Protein AF-A0A660QK87-F1 (afdb_monomer_lite)

Radius of gyration: 30.81 Å; chains: 1; bounding box: 56×100×92 Å

Secondary structure (DSSP, 8-state):
------------------HHHHTTS-GGG---TT--S-S-----HHHHHHTTS-PPPP-B-GGGGGT-EEE-S-TTS---EEETTS-EE--TTTT----TTT-SSSGGGS-------S-EEEEEEEE-TT--EEEEESSBTTBSEEEEEEETTEEEEEEE-TTSSEEEEEEEE----TT-HHHHT-S--EEEEEEEE-SSS--EEEEEEEE---TTTTTTTTS-EEEEEEEEEETTEEEEEEEEEE-----SSPPPP------

Foldseek 3Di:
DDDDDDDDDDDDPPPDCPVPPVVCDDPVQDPDPPDPQGPDPVDDPVNVVVVPDDDDFDKDWDPSQLQDWDWAFFDVLFTWIQTLLRDIFQGRNQVNVDGCCPDPPPNVPDSDRTDPLKDWFKWKWKAFPVRDIDIFTSGPPSAPIWMWGDDPQWIWIWGDHPPDQKIKIKIKHQPCDPPCNPSSNDRDIDIDIDIGGNDPGDMDMDMDIDIGQCPPSVCPVPAAKDKDWDWDDDDPDIDIDIDIDHPPPPPPDDDPDDPPDDD

Sequence (263 aa):
MKQITGSIVVFAFCLGSALAAEEIFTEANYPAPHHPVPINKGLSKGWVDSLYEQGEKPTYTGDQLDVVAMPVGGIAAGQIYLMGDGTLSDWQIFDHPLSYMLGQSGSSFNANIFPKPVKQGFAVAIKGSDGKEIVKTLKKGGFEKVVFNGQYPIGVVDYSDSGFPVDVKMEAYSPFIPLEARDSALPATIFEITVSNSSDQEVSANVLSWLGNGVNYTVKNRADFSGKTAFASEGDVAQLVHTDIQKVNVAENPRPEILFADF

Structure (mmCIF, N/CA/C/O backbone):
data_AF-A0A660QK87-F1
#
_entry.id   AF-A0A660QK87-F1
#
loop_
_atom_site.group_PDB
_atom_site.id
_atom_site.type_symbol
_atom_site.label_atom_id
_atom_site.label_alt_id
_atom_site.label_comp_id
_atom_site.label_asym_id
_atom_site.label_entity_id
_atom_site.label_seq_id
_atom_site.pdbx_PDB_ins_code
_atom_site.Cartn_x
_atom_site.Cartn_y
_atom_site.Cartn_z
_atom_site.occupancy
_atom_site.B_iso_or_equiv
_atom_site.auth_seq_id
_atom_site.auth_comp_id
_atom_site.auth_asym_id
_atom_site.auth_atom_id
_atom_site.pdbx_PDB_model_num
ATOM 1 N N . MET A 1 1 ? -8.330 -53.252 54.112 1.00 41.97 1 MET A N 1
ATOM 2 C CA . MET A 1 1 ? -8.115 -54.537 53.415 1.00 41.97 1 MET A CA 1
ATOM 3 C C . MET A 1 1 ? -7.218 -54.271 52.219 1.00 41.97 1 MET A C 1
ATOM 5 O O . MET A 1 1 ? -7.617 -53.531 51.334 1.00 41.97 1 MET A O 1
ATOM 9 N N . LYS A 1 2 ? -5.980 -54.775 52.253 1.00 36.97 2 LYS A N 1
ATOM 10 C CA . LYS A 1 2 ? -5.097 -54.831 51.083 1.00 36.97 2 LYS A CA 1
ATOM 11 C C . LYS A 1 2 ? -5.624 -55.934 50.168 1.00 36.97 2 LYS A C 1
ATOM 13 O O . LYS A 1 2 ? -5.803 -57.049 50.650 1.00 36.97 2 LYS A O 1
ATOM 18 N N . GLN A 1 3 ? -5.810 -55.647 48.885 1.00 34.56 3 GLN A N 1
ATOM 19 C CA . GLN A 1 3 ? -5.853 -56.686 47.866 1.00 34.56 3 GLN A CA 1
ATOM 20 C C . GLN A 1 3 ? -4.911 -56.294 46.729 1.00 34.56 3 GLN A C 1
ATOM 22 O O . GLN A 1 3 ? -4.936 -55.178 46.220 1.00 34.56 3 GLN A O 1
ATOM 27 N N . ILE A 1 4 ? -4.001 -57.222 46.470 1.00 36.34 4 ILE A N 1
ATOM 28 C CA . ILE A 1 4 ? -2.945 -57.220 45.464 1.00 36.34 4 ILE A CA 1
ATOM 29 C C . ILE A 1 4 ? -3.508 -57.925 44.217 1.00 36.34 4 ILE A C 1
ATOM 31 O O . ILE A 1 4 ? -4.433 -58.732 44.345 1.00 36.34 4 ILE A O 1
ATOM 35 N N . THR A 1 5 ? -2.817 -57.745 43.083 1.00 33.72 5 THR A N 1
ATOM 36 C CA . THR A 1 5 ? -2.773 -58.600 41.867 1.00 33.72 5 THR A CA 1
ATOM 37 C C . THR A 1 5 ? -3.777 -58.213 40.773 1.00 33.72 5 THR A C 1
ATOM 39 O O . THR A 1 5 ? -4.959 -58.099 41.047 1.00 33.72 5 THR A O 1
ATOM 42 N N . GLY A 1 6 ? -3.407 -58.011 39.505 1.00 30.69 6 GLY A N 1
ATOM 43 C CA . GLY A 1 6 ? -2.125 -58.156 38.814 1.00 30.69 6 GLY A CA 1
ATOM 44 C C . GLY A 1 6 ? -2.210 -57.584 37.390 1.00 30.69 6 GLY A C 1
ATOM 45 O O . GLY A 1 6 ? -3.297 -57.379 36.854 1.00 30.69 6 GLY A O 1
ATOM 46 N N . SER A 1 7 ? -1.046 -57.296 36.811 1.00 30.91 7 SER A N 1
ATOM 47 C CA . SER A 1 7 ? -0.876 -56.734 35.470 1.00 30.91 7 SER A CA 1
ATOM 48 C C . SER A 1 7 ? -1.013 -57.792 34.374 1.00 30.91 7 SER A C 1
ATOM 50 O O . SER A 1 7 ? -0.426 -58.867 34.479 1.00 30.91 7 SER A O 1
ATOM 52 N N . ILE A 1 8 ? -1.671 -57.432 33.270 1.00 30.55 8 ILE A N 1
ATOM 53 C CA . ILE A 1 8 ? -1.432 -58.023 31.948 1.00 30.55 8 ILE A CA 1
ATOM 54 C C . ILE A 1 8 ? -0.892 -56.895 31.069 1.00 30.55 8 ILE A C 1
ATOM 56 O O . ILE A 1 8 ? -1.603 -55.948 30.747 1.00 30.55 8 ILE A O 1
ATOM 60 N N . VAL A 1 9 ? 0.391 -56.982 30.727 1.00 32.44 9 VAL A N 1
ATOM 61 C CA . VAL A 1 9 ? 1.031 -56.131 29.721 1.00 32.44 9 VAL A CA 1
ATOM 62 C C . VAL A 1 9 ? 0.996 -56.909 28.412 1.00 32.44 9 VAL A C 1
ATOM 64 O O . VAL A 1 9 ? 1.631 -57.955 28.296 1.00 32.44 9 VAL A O 1
ATOM 67 N N . VAL A 1 10 ? 0.231 -56.418 27.440 1.00 30.03 10 VAL A N 1
ATOM 68 C CA . VAL A 1 10 ? 0.238 -56.942 26.072 1.00 30.03 10 VAL A CA 1
ATOM 69 C C . VAL A 1 10 ? 1.353 -56.231 25.312 1.00 30.03 10 VAL A C 1
ATOM 71 O O . VAL A 1 10 ? 1.273 -55.030 25.066 1.00 30.03 10 VAL A O 1
ATOM 74 N N . PHE A 1 11 ? 2.394 -56.970 24.936 1.00 31.25 11 PHE A N 1
ATOM 75 C CA . PHE A 1 11 ? 3.346 -56.520 23.925 1.00 31.25 11 PHE A CA 1
ATOM 76 C C . PHE A 1 11 ? 2.725 -56.741 22.545 1.00 31.25 11 PHE A C 1
ATOM 78 O O . PHE A 1 11 ? 2.705 -57.861 22.036 1.00 31.25 11 PHE A O 1
ATOM 85 N N . ALA A 1 12 ? 2.215 -55.673 21.935 1.00 32.56 12 ALA A N 1
ATOM 86 C CA . ALA A 1 12 ? 1.935 -55.663 20.508 1.00 32.56 12 ALA A CA 1
ATOM 87 C C . ALA A 1 12 ? 3.260 -55.441 19.768 1.00 32.56 12 ALA A C 1
ATOM 89 O O . ALA A 1 12 ? 3.798 -54.334 19.741 1.00 32.56 12 ALA A O 1
ATOM 90 N N . PHE A 1 13 ? 3.809 -56.508 19.190 1.00 30.33 13 PHE A N 1
ATOM 91 C CA . PHE A 1 13 ? 4.854 -56.386 18.182 1.00 30.33 13 PHE A CA 1
ATOM 92 C C . PHE A 1 13 ? 4.233 -55.756 16.930 1.00 30.33 13 PHE A C 1
ATOM 94 O O . PHE A 1 13 ? 3.525 -56.426 16.180 1.00 30.33 13 PHE A O 1
ATOM 101 N N . CYS A 1 14 ? 4.510 -54.474 16.687 1.00 30.17 14 CYS A N 1
ATOM 102 C CA . CYS A 1 14 ? 4.410 -53.915 15.343 1.00 30.17 14 CYS A CA 1
ATOM 103 C C . CYS A 1 14 ? 5.505 -54.569 14.495 1.00 30.17 14 CYS A C 1
ATOM 105 O O . CYS A 1 14 ? 6.649 -54.116 14.477 1.00 30.17 14 CYS A O 1
ATOM 107 N N . LEU A 1 15 ? 5.160 -55.663 13.813 1.00 36.03 15 LEU A N 1
ATOM 108 C CA . LEU A 1 15 ? 5.905 -56.102 12.641 1.00 36.03 15 LEU A CA 1
ATOM 109 C C . LEU A 1 15 ? 5.837 -54.956 11.632 1.00 36.03 15 LEU A C 1
ATOM 111 O O . LEU A 1 15 ? 4.771 -54.642 11.104 1.00 36.03 15 LEU A O 1
ATOM 115 N N . GLY A 1 16 ? 6.973 -54.283 11.454 1.00 36.47 16 GLY A N 1
ATOM 116 C CA . GLY A 1 16 ? 7.123 -53.190 10.512 1.00 36.47 16 GLY A CA 1
ATOM 117 C C . GLY A 1 16 ? 6.636 -53.615 9.133 1.00 36.47 16 GLY A C 1
ATOM 118 O O . GLY A 1 16 ? 7.053 -54.639 8.593 1.00 36.47 16 GLY A O 1
ATOM 119 N N . SER A 1 17 ? 5.740 -52.814 8.570 1.00 44.75 17 SER A N 1
ATOM 120 C CA . SER A 1 17 ? 5.283 -52.904 7.193 1.00 44.75 17 SER A CA 1
ATOM 121 C C . SER A 1 17 ? 6.432 -52.549 6.243 1.00 44.75 17 SER A C 1
ATOM 123 O O . SER A 1 17 ? 6.489 -51.450 5.702 1.00 44.75 17 SER A O 1
ATOM 125 N N . ALA A 1 18 ? 7.355 -53.489 6.043 1.00 41.53 18 ALA A N 1
ATOM 126 C CA . ALA A 1 18 ? 8.282 -53.489 4.912 1.00 41.53 18 ALA A CA 1
ATOM 127 C C . ALA A 1 18 ? 7.613 -54.008 3.620 1.00 41.53 18 ALA A C 1
ATOM 129 O O . ALA A 1 18 ? 8.183 -53.902 2.543 1.00 41.53 18 ALA A O 1
ATOM 130 N N . LEU A 1 19 ? 6.376 -54.513 3.709 1.00 42.06 19 LEU A N 1
ATOM 131 C CA . LEU A 1 19 ? 5.630 -55.106 2.592 1.00 42.06 19 LEU A CA 1
ATOM 132 C C . LEU A 1 19 ? 4.931 -54.098 1.663 1.00 42.06 19 LEU A C 1
ATOM 134 O O . LEU A 1 19 ? 4.440 -54.496 0.617 1.00 42.06 19 LEU A O 1
ATOM 138 N N . ALA A 1 20 ? 4.890 -52.802 1.992 1.00 48.12 20 ALA A N 1
ATOM 139 C CA . ALA A 1 20 ? 4.233 -51.815 1.125 1.00 48.12 20 ALA A CA 1
ATOM 140 C C . ALA A 1 20 ? 5.135 -51.296 -0.010 1.00 48.12 20 ALA A C 1
ATOM 142 O O . ALA A 1 20 ? 4.629 -50.783 -1.001 1.00 48.12 20 ALA A O 1
ATOM 143 N N . ALA A 1 21 ? 6.463 -51.406 0.118 1.00 43.31 21 ALA A N 1
ATOM 144 C CA . ALA A 1 21 ? 7.389 -50.885 -0.888 1.00 43.31 21 ALA A CA 1
ATOM 145 C C . ALA A 1 21 ? 7.617 -51.867 -2.051 1.00 43.31 21 ALA A C 1
ATOM 147 O O . ALA A 1 21 ? 7.745 -51.428 -3.191 1.00 43.31 21 ALA A O 1
ATOM 148 N N . GLU A 1 22 ? 7.629 -53.181 -1.796 1.00 45.22 22 GLU A N 1
ATOM 149 C CA . GLU A 1 22 ? 7.908 -54.190 -2.833 1.00 45.22 22 GLU A CA 1
ATOM 150 C C . GLU A 1 22 ? 6.782 -54.335 -3.873 1.00 45.22 22 GLU A C 1
ATOM 152 O O . GLU A 1 22 ? 7.068 -54.643 -5.027 1.00 45.22 22 GLU A O 1
ATOM 157 N N . GLU A 1 23 ? 5.522 -54.033 -3.535 1.00 51.25 23 GLU A N 1
ATOM 158 C CA . GLU A 1 23 ? 4.414 -54.091 -4.509 1.00 51.25 23 GLU A CA 1
ATOM 159 C C . GLU A 1 23 ? 4.357 -52.883 -5.464 1.00 51.25 23 GLU A C 1
ATOM 161 O O . GLU A 1 23 ? 3.750 -52.958 -6.535 1.00 51.25 23 GLU A O 1
ATOM 166 N N . ILE A 1 24 ? 5.010 -51.766 -5.122 1.00 51.16 24 ILE A N 1
ATOM 167 C CA . ILE A 1 24 ? 4.961 -50.535 -5.928 1.00 51.16 24 ILE A CA 1
ATOM 168 C C . ILE A 1 24 ? 5.922 -50.622 -7.129 1.00 51.16 24 ILE A C 1
ATOM 170 O O . ILE A 1 24 ? 5.617 -50.089 -8.198 1.00 51.16 24 ILE A O 1
ATOM 174 N N . PHE A 1 25 ? 7.035 -51.354 -7.007 1.00 50.59 25 PHE A N 1
ATOM 175 C CA . PHE A 1 25 ? 8.106 -51.433 -8.013 1.00 50.59 25 PHE A CA 1
ATOM 176 C C . PHE A 1 25 ? 8.106 -52.749 -8.814 1.00 50.59 25 PHE A C 1
ATOM 178 O O . PHE A 1 25 ? 9.136 -53.404 -8.951 1.00 50.59 25 PHE A O 1
ATOM 185 N N . THR A 1 26 ? 6.958 -53.152 -9.359 1.00 57.62 26 THR A N 1
ATOM 186 C CA . THR A 1 26 ? 6.863 -54.309 -10.270 1.00 57.62 26 THR A CA 1
ATOM 187 C C . THR A 1 26 ? 6.995 -53.878 -11.738 1.00 57.62 26 THR A C 1
ATOM 189 O O . THR A 1 26 ? 6.627 -52.756 -12.087 1.00 57.62 26 THR A O 1
ATOM 192 N N . GLU A 1 27 ? 7.480 -54.760 -12.630 1.00 56.25 27 GLU A N 1
ATOM 193 C CA . GLU A 1 27 ? 7.547 -54.489 -14.087 1.00 56.25 27 GLU A CA 1
ATOM 194 C C . GLU A 1 27 ? 6.186 -54.072 -14.672 1.00 56.25 27 GLU A C 1
ATOM 196 O O . GLU A 1 27 ? 6.124 -53.265 -15.595 1.00 56.25 27 GLU A O 1
ATOM 201 N N . ALA A 1 28 ? 5.082 -54.551 -14.090 1.00 59.53 28 ALA A N 1
ATOM 202 C CA . ALA A 1 28 ? 3.728 -54.166 -14.482 1.00 59.53 28 ALA A CA 1
ATOM 203 C C . ALA A 1 28 ? 3.419 -52.670 -14.249 1.00 59.53 28 ALA A C 1
ATOM 205 O O . ALA A 1 28 ? 2.555 -52.114 -14.928 1.00 59.53 28 ALA A O 1
ATOM 206 N N . ASN A 1 29 ? 4.132 -52.005 -13.330 1.00 54.03 29 ASN A N 1
ATOM 207 C CA . ASN A 1 29 ? 3.969 -50.582 -13.014 1.00 54.03 29 ASN A CA 1
ATOM 208 C C . ASN A 1 29 ? 4.906 -49.659 -13.825 1.00 54.03 29 ASN A C 1
ATOM 210 O O . ASN A 1 29 ? 4.737 -48.438 -13.776 1.00 54.03 29 ASN A O 1
ATOM 214 N N . TYR A 1 30 ? 5.847 -50.208 -14.606 1.00 57.44 30 TYR A N 1
ATOM 215 C CA . TYR A 1 30 ? 6.788 -49.459 -15.452 1.00 57.44 30 TYR A CA 1
ATOM 216 C C . TYR A 1 30 ? 6.638 -49.834 -16.935 1.00 57.44 30 TYR A C 1
ATOM 218 O O . TYR A 1 30 ? 7.239 -50.800 -17.399 1.00 57.44 30 TYR A O 1
ATOM 226 N N . PRO A 1 31 ? 5.894 -49.060 -17.738 1.00 58.75 31 PRO A N 1
ATOM 227 C CA . PRO A 1 31 ? 5.873 -49.257 -19.173 1.00 58.75 31 PRO A CA 1
ATOM 228 C C . PRO A 1 31 ? 6.865 -48.303 -19.852 1.00 58.75 31 PRO A C 1
ATOM 230 O O . PRO A 1 31 ? 6.812 -47.086 -19.694 1.00 58.75 31 PRO A O 1
ATOM 233 N N . ALA A 1 32 ? 7.718 -48.908 -20.674 1.00 57.22 32 ALA A N 1
ATOM 234 C CA . ALA A 1 32 ? 8.708 -48.325 -21.577 1.00 57.22 32 ALA A CA 1
ATOM 235 C C . ALA A 1 32 ? 10.031 -47.809 -20.947 1.00 57.22 32 ALA A C 1
ATOM 237 O O . ALA A 1 32 ? 10.021 -46.961 -20.054 1.00 57.22 32 ALA A O 1
ATOM 238 N N . PRO A 1 33 ? 11.197 -48.218 -21.497 1.00 61.06 33 PRO A N 1
ATOM 239 C CA . PRO A 1 33 ? 12.540 -47.872 -21.000 1.00 61.06 33 PRO A CA 1
ATOM 240 C C . PRO A 1 33 ? 12.905 -46.374 -21.058 1.00 61.06 33 PRO A C 1
ATOM 242 O O . PRO A 1 33 ? 13.997 -45.992 -20.644 1.00 61.06 33 PRO A O 1
ATOM 245 N N . HIS A 1 34 ? 12.010 -45.511 -21.550 1.00 64.25 34 HIS A N 1
ATOM 246 C CA . HIS A 1 34 ? 12.231 -44.068 -21.699 1.00 64.25 34 HIS A CA 1
ATOM 247 C C . HIS A 1 34 ? 11.242 -43.194 -20.915 1.00 64.25 34 HIS A C 1
ATOM 249 O O . HIS A 1 34 ? 11.319 -41.970 -21.020 1.00 64.25 34 HIS A O 1
ATOM 255 N N . HIS A 1 35 ? 10.335 -43.775 -20.119 1.00 68.38 35 HIS A N 1
ATOM 256 C CA . HIS A 1 35 ? 9.425 -42.997 -19.280 1.00 68.38 35 HIS A CA 1
ATOM 257 C C . HIS A 1 35 ? 9.606 -43.360 -17.797 1.00 68.38 35 HIS A C 1
ATOM 259 O O . HIS A 1 35 ? 8.999 -44.312 -17.314 1.00 68.38 35 HIS A O 1
ATOM 265 N N . PRO A 1 36 ? 10.424 -42.601 -17.035 1.00 71.19 36 PRO A N 1
ATOM 266 C CA . PRO A 1 36 ? 10.772 -42.933 -15.649 1.00 71.19 36 PRO A CA 1
ATOM 267 C C . PRO A 1 36 ? 9.608 -42.779 -14.649 1.00 71.19 36 PRO A C 1
ATOM 269 O O . PRO A 1 36 ? 9.803 -42.872 -13.442 1.00 71.19 36 PRO A O 1
ATOM 272 N N . VAL A 1 37 ? 8.405 -42.493 -15.137 1.00 76.75 37 VAL A N 1
ATOM 273 C CA . VAL A 1 37 ? 7.250 -41.985 -14.403 1.00 76.75 37 VAL A CA 1
ATOM 274 C C . VAL A 1 37 ? 6.140 -43.036 -14.583 1.00 76.75 37 VAL A C 1
ATOM 276 O O . VAL A 1 37 ? 5.547 -43.091 -15.655 1.00 76.75 37 VAL A O 1
ATOM 279 N N . PRO A 1 38 ? 5.841 -43.863 -13.559 1.00 75.56 38 PRO A N 1
ATOM 280 C CA . PRO A 1 38 ? 4.853 -44.950 -13.639 1.00 75.56 38 PRO A CA 1
ATOM 281 C C . PRO A 1 38 ? 3.481 -44.485 -14.140 1.00 75.56 38 PRO A C 1
ATOM 283 O O . PRO A 1 38 ? 3.030 -43.417 -13.719 1.00 75.56 38 PRO A O 1
ATOM 286 N N . ILE A 1 39 ? 2.794 -45.270 -14.982 1.00 74.00 39 ILE A N 1
ATOM 287 C CA . ILE A 1 39 ? 1.424 -44.933 -15.431 1.00 74.00 39 ILE A CA 1
ATOM 288 C C . ILE A 1 39 ? 0.465 -44.924 -14.240 1.00 74.00 39 ILE A C 1
ATOM 290 O O . ILE A 1 39 ? -0.288 -43.969 -14.052 1.00 74.00 39 ILE A O 1
ATOM 294 N N . ASN A 1 40 ? 0.514 -45.966 -13.408 1.00 81.56 40 ASN A N 1
ATOM 295 C CA . ASN A 1 40 ? -0.216 -45.987 -12.153 1.00 81.56 40 ASN A CA 1
ATOM 296 C C . ASN A 1 40 ? 0.624 -45.304 -11.070 1.00 81.56 40 ASN A C 1
ATOM 298 O O . ASN A 1 40 ? 1.683 -45.792 -10.687 1.00 81.56 40 ASN A O 1
ATOM 302 N N . LYS A 1 41 ? 0.142 -44.165 -10.572 1.00 82.44 41 LYS A N 1
ATOM 303 C CA . LYS A 1 41 ? 0.804 -43.402 -9.509 1.00 82.44 41 LYS A CA 1
ATOM 304 C C . LYS A 1 41 ? 0.547 -43.940 -8.103 1.00 82.44 41 LYS A C 1
ATOM 306 O O . LYS A 1 41 ? 1.118 -43.406 -7.160 1.00 82.44 41 LYS A O 1
ATOM 311 N N . GLY A 1 42 ? -0.328 -44.938 -7.951 1.00 85.31 42 GLY A N 1
ATOM 312 C CA . GLY A 1 42 ? -0.745 -45.446 -6.641 1.00 85.31 42 GLY A CA 1
ATOM 313 C C . GLY A 1 42 ? -1.467 -44.397 -5.790 1.00 85.31 42 GLY A C 1
ATOM 314 O O . GLY A 1 42 ? -1.546 -44.536 -4.573 1.0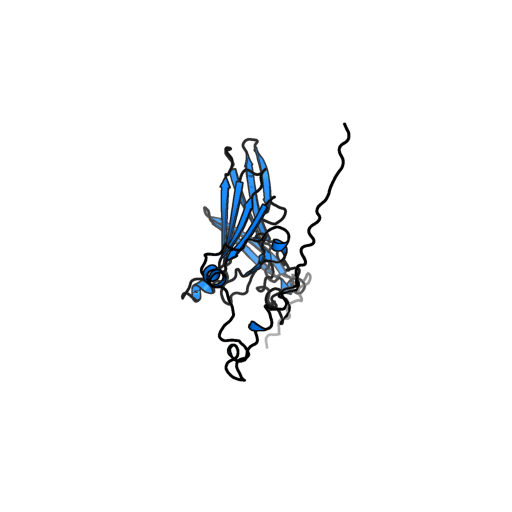0 85.31 42 GLY A O 1
ATOM 315 N N . LEU A 1 43 ? -1.967 -43.325 -6.413 1.00 89.00 43 LEU A N 1
ATOM 316 C CA . LEU A 1 43 ? -2.656 -42.244 -5.718 1.00 89.00 43 LEU A CA 1
ATOM 317 C C . LEU A 1 43 ? -4.044 -42.731 -5.322 1.00 89.00 43 LEU A C 1
ATOM 319 O O . LEU A 1 43 ? -4.787 -43.266 -6.149 1.00 89.00 43 LEU A O 1
ATOM 323 N N . SER A 1 44 ? -4.396 -42.558 -4.051 1.00 92.75 44 SER A N 1
ATOM 324 C CA . SER A 1 44 ? -5.717 -42.947 -3.574 1.00 92.75 44 SER A CA 1
ATOM 325 C C . SER A 1 44 ? -6.789 -42.095 -4.250 1.00 92.75 44 SER A C 1
ATOM 327 O O . SER A 1 44 ? -6.581 -40.910 -4.523 1.00 92.75 44 SER A O 1
ATOM 329 N N . LYS A 1 45 ? -7.969 -42.681 -4.481 1.00 91.00 45 LYS A N 1
ATOM 330 C CA . LYS A 1 45 ? -9.111 -41.933 -5.020 1.00 91.00 45 LYS A CA 1
ATOM 331 C C . LYS A 1 45 ? -9.415 -40.697 -4.163 1.00 91.00 45 LYS A C 1
ATOM 333 O O . LYS A 1 45 ? -9.613 -39.629 -4.716 1.00 91.00 45 LYS A O 1
ATOM 338 N N . GLY A 1 46 ? -9.359 -40.829 -2.834 1.00 95.00 46 GLY A N 1
ATOM 339 C CA . GLY A 1 46 ? -9.584 -39.710 -1.914 1.00 95.00 46 GLY A CA 1
ATOM 340 C C . GLY A 1 46 ? -8.555 -38.581 -2.050 1.00 95.00 46 GLY A C 1
ATOM 341 O O . GLY A 1 46 ? -8.932 -37.418 -2.006 1.00 95.00 46 GLY A O 1
ATOM 342 N N . TRP A 1 47 ? -7.273 -38.893 -2.282 1.00 92.75 47 TRP A N 1
ATOM 343 C CA . TRP A 1 47 ? -6.265 -37.859 -2.551 1.00 92.75 47 TRP A CA 1
ATOM 344 C C . TRP A 1 47 ? -6.532 -37.147 -3.883 1.00 92.75 47 TRP A C 1
ATOM 346 O O . TRP A 1 47 ? -6.462 -35.923 -3.952 1.00 92.75 47 TRP A O 1
ATOM 356 N N . VAL A 1 48 ? -6.891 -37.895 -4.932 1.00 91.81 48 VAL A N 1
ATOM 357 C CA . VAL A 1 48 ? -7.259 -37.309 -6.232 1.00 91.81 48 VAL A CA 1
ATOM 358 C C . VAL A 1 48 ? -8.509 -36.437 -6.110 1.00 91.81 48 VAL A C 1
ATOM 360 O O . VAL A 1 48 ? -8.515 -35.330 -6.635 1.00 91.81 48 VAL A O 1
ATOM 363 N N . ASP A 1 49 ? -9.533 -36.899 -5.388 1.00 93.69 49 ASP A N 1
ATOM 364 C CA . ASP A 1 49 ? -10.761 -36.140 -5.136 1.00 93.69 49 ASP A CA 1
ATOM 365 C C . ASP A 1 49 ? -10.438 -34.813 -4.412 1.00 93.69 49 ASP A C 1
ATOM 367 O O . ASP A 1 49 ? -10.965 -33.770 -4.797 1.00 93.69 49 ASP A O 1
ATOM 371 N N . SER A 1 50 ? -9.491 -34.819 -3.460 1.00 92.31 50 SER A N 1
ATOM 372 C CA . SER A 1 50 ? -9.069 -33.608 -2.733 1.00 92.31 50 SER A CA 1
ATOM 373 C C . SER A 1 50 ? -8.423 -32.527 -3.614 1.00 92.31 50 SER A C 1
ATOM 375 O O . SER A 1 50 ? -8.475 -31.350 -3.273 1.00 92.31 50 SER A O 1
ATOM 377 N N . LEU A 1 51 ? -7.867 -32.877 -4.785 1.00 90.31 51 LEU A N 1
ATOM 378 C CA . LEU A 1 51 ? -7.330 -31.886 -5.734 1.00 90.31 51 LEU A CA 1
ATOM 379 C C . LEU A 1 51 ? -8.417 -31.021 -6.391 1.00 90.31 51 LEU A C 1
ATOM 381 O O . LEU A 1 51 ? -8.102 -29.965 -6.937 1.00 90.31 51 LEU A O 1
ATOM 385 N N . TYR A 1 52 ? -9.672 -31.480 -6.382 1.00 91.62 52 TYR A N 1
ATOM 386 C CA . TYR A 1 52 ? -10.822 -30.753 -6.924 1.00 91.62 52 TYR A CA 1
ATOM 387 C C . TYR A 1 52 ? -11.581 -29.969 -5.851 1.00 91.62 52 TYR A C 1
ATOM 389 O O . TYR A 1 52 ? -12.507 -29.223 -6.179 1.00 91.62 52 TYR A O 1
ATOM 397 N N . GLU A 1 53 ? -11.216 -30.136 -4.579 1.00 91.31 53 GLU A N 1
ATOM 398 C CA . GLU A 1 53 ? -11.791 -29.357 -3.493 1.00 91.31 53 GLU A CA 1
ATOM 399 C C . GLU A 1 53 ? -11.327 -27.902 -3.595 1.00 91.31 53 GLU A C 1
ATOM 401 O O . GLU A 1 53 ? -10.184 -27.595 -3.943 1.00 91.31 53 GLU A O 1
ATOM 406 N N . GLN A 1 54 ? -12.238 -26.975 -3.307 1.00 86.94 54 GLN A N 1
ATOM 407 C CA . GLN A 1 54 ? -11.905 -25.561 -3.298 1.00 86.94 54 GLN A CA 1
ATOM 408 C C . GLN A 1 54 ? -10.983 -25.272 -2.110 1.00 86.94 54 GLN A C 1
ATOM 410 O O . GLN A 1 54 ? -11.395 -25.372 -0.957 1.00 86.94 54 GLN A O 1
ATOM 415 N N . GLY A 1 55 ? -9.736 -24.907 -2.400 1.00 83.88 55 GLY A N 1
ATOM 416 C CA . GLY A 1 55 ? -8.772 -24.526 -1.374 1.00 83.88 55 GLY A CA 1
ATOM 417 C C . GLY A 1 55 ? -9.097 -23.187 -0.708 1.00 83.88 55 G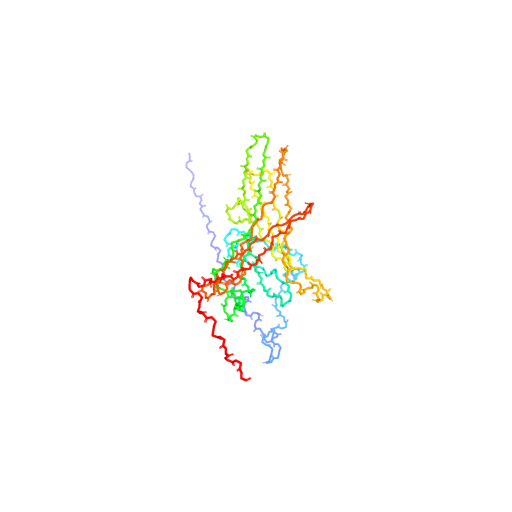LY A C 1
ATOM 418 O O . GLY A 1 55 ? -9.839 -22.354 -1.236 1.00 83.88 55 GLY A O 1
ATOM 419 N N . GLU A 1 56 ? -8.477 -22.958 0.446 1.00 85.69 56 GLU A N 1
ATOM 420 C CA . GLU A 1 56 ? -8.481 -21.653 1.101 1.00 85.69 56 GLU A CA 1
ATOM 421 C C . GLU A 1 56 ? -7.436 -20.725 0.478 1.00 85.69 56 GLU A C 1
ATOM 423 O O . GLU A 1 56 ? -6.389 -21.154 -0.019 1.00 85.69 56 GLU A O 1
ATOM 428 N N . LYS A 1 57 ? -7.708 -19.418 0.509 1.00 86.62 57 LYS A N 1
ATOM 429 C CA . LYS A 1 57 ? -6.733 -18.434 0.046 1.00 86.62 57 LYS A CA 1
ATOM 430 C C . LYS A 1 57 ? -5.548 -18.409 1.021 1.00 86.62 57 LYS A C 1
ATOM 432 O O . LYS A 1 57 ? -5.778 -18.252 2.221 1.00 86.62 57 LYS A O 1
ATOM 437 N N . PRO A 1 58 ? -4.293 -18.495 0.546 1.00 90.00 58 PRO A N 1
ATOM 438 C CA . PRO A 1 58 ? -3.146 -18.383 1.433 1.00 90.00 58 PRO A CA 1
ATOM 439 C C . PRO A 1 58 ? -3.127 -16.993 2.071 1.00 90.00 58 PRO A C 1
ATOM 441 O O . PRO A 1 58 ? -3.276 -15.975 1.391 1.00 90.00 58 PRO A O 1
ATOM 444 N N . THR A 1 59 ? -2.949 -16.952 3.386 1.00 95.69 59 THR A N 1
ATOM 445 C CA . THR A 1 59 ? -2.763 -15.715 4.143 1.00 95.69 59 THR A CA 1
ATOM 446 C C . THR A 1 59 ? -1.417 -15.758 4.843 1.00 95.69 59 THR A C 1
ATOM 448 O O . THR A 1 59 ? -0.950 -16.820 5.256 1.00 95.69 59 THR A O 1
ATOM 451 N N . TYR A 1 60 ? -0.778 -14.599 4.949 1.00 96.75 60 TYR A N 1
ATOM 452 C CA . TYR A 1 60 ? 0.533 -14.454 5.567 1.00 96.75 60 TYR A CA 1
ATOM 453 C C . TYR A 1 60 ? 0.433 -13.490 6.743 1.00 96.75 60 TYR A C 1
ATOM 455 O O . TYR A 1 60 ? -0.263 -12.478 6.661 1.00 96.75 60 TYR A O 1
ATOM 463 N N . THR A 1 61 ? 1.112 -13.811 7.844 1.00 97.31 61 THR A N 1
ATOM 464 C CA . THR A 1 61 ? 1.093 -13.022 9.087 1.00 97.31 61 THR A CA 1
ATOM 465 C C . THR A 1 61 ? 2.454 -13.059 9.787 1.00 97.31 61 THR A C 1
ATOM 467 O O . THR A 1 61 ? 3.338 -13.838 9.425 1.00 97.31 61 THR A O 1
ATOM 470 N N . GLY A 1 62 ? 2.646 -12.205 10.797 1.00 95.69 62 GLY A N 1
ATOM 471 C CA . GLY A 1 62 ? 3.848 -12.225 11.635 1.00 95.69 62 GLY A CA 1
ATOM 472 C C . GLY A 1 62 ? 5.136 -12.007 10.834 1.00 95.69 62 GLY A C 1
ATOM 473 O O . GLY A 1 62 ? 5.282 -11.009 10.128 1.00 95.69 62 GLY A O 1
ATOM 474 N N . ASP A 1 63 ? 6.089 -12.928 10.951 1.00 93.12 63 ASP A N 1
ATOM 475 C CA . ASP A 1 63 ? 7.401 -12.833 10.291 1.00 93.12 63 ASP A CA 1
ATOM 476 C C . ASP A 1 63 ? 7.357 -13.157 8.795 1.00 93.12 63 ASP A C 1
ATOM 478 O O . ASP A 1 63 ? 8.240 -12.752 8.044 1.00 93.12 63 ASP A O 1
ATOM 482 N N . GLN A 1 64 ? 6.281 -13.791 8.318 1.00 92.94 64 GLN A N 1
ATOM 483 C CA . GLN A 1 64 ? 6.084 -14.015 6.884 1.00 92.94 64 GLN A CA 1
ATOM 484 C C . GLN A 1 64 ? 5.917 -12.692 6.120 1.00 92.94 64 GLN A C 1
ATOM 486 O O . GLN A 1 64 ? 6.281 -12.611 4.947 1.00 92.94 64 GLN A O 1
ATOM 491 N N . LEU A 1 65 ? 5.408 -11.646 6.785 1.00 94.31 65 LEU A N 1
ATOM 492 C CA . LEU A 1 65 ? 5.200 -10.320 6.191 1.00 94.31 65 LEU A CA 1
ATOM 493 C C . LEU A 1 65 ? 6.507 -9.641 5.759 1.00 94.31 65 LEU A C 1
ATOM 495 O O . LEU A 1 65 ? 6.480 -8.767 4.896 1.00 94.31 65 LEU A O 1
ATOM 499 N N . ASP A 1 66 ? 7.639 -10.050 6.339 1.00 89.44 66 ASP A N 1
ATOM 500 C CA . ASP A 1 66 ? 8.951 -9.469 6.045 1.00 89.44 66 ASP A CA 1
ATOM 501 C C . ASP A 1 66 ? 9.572 -10.045 4.763 1.00 89.44 66 ASP A C 1
ATOM 503 O O . ASP A 1 66 ? 10.509 -9.463 4.215 1.00 89.44 66 ASP A O 1
ATOM 507 N N . VAL A 1 67 ? 9.053 -11.180 4.281 1.00 86.94 67 VAL A N 1
ATOM 508 C CA . VAL A 1 67 ? 9.620 -11.933 3.150 1.00 86.94 67 VAL A CA 1
ATOM 509 C C . VAL A 1 67 ? 8.655 -12.115 1.982 1.00 86.94 67 VAL A C 1
ATOM 511 O O . VAL A 1 67 ? 9.100 -12.372 0.865 1.00 86.94 67 VAL A O 1
ATOM 514 N N . VAL A 1 68 ? 7.345 -11.982 2.208 1.00 89.06 68 VAL A N 1
ATOM 515 C CA . VAL A 1 68 ? 6.353 -12.015 1.129 1.00 89.06 68 VAL A CA 1
ATOM 516 C C . VAL A 1 68 ? 6.253 -10.645 0.465 1.00 89.06 68 VAL A C 1
ATOM 518 O O . VAL A 1 68 ? 6.142 -9.619 1.140 1.00 89.06 68 VAL A O 1
ATOM 521 N N . ALA A 1 69 ? 6.269 -10.631 -0.865 1.00 89.56 69 ALA A N 1
ATOM 522 C CA . ALA A 1 69 ? 6.010 -9.429 -1.638 1.00 89.56 69 ALA A CA 1
ATOM 523 C C . ALA A 1 69 ? 5.394 -9.761 -3.001 1.00 89.56 69 ALA A C 1
ATOM 525 O O . ALA A 1 69 ? 5.619 -10.840 -3.552 1.00 89.56 69 ALA A O 1
ATOM 526 N N . MET A 1 70 ? 4.630 -8.820 -3.550 1.00 91.50 70 MET A N 1
ATOM 527 C CA . MET A 1 70 ? 3.938 -8.948 -4.832 1.00 91.50 70 MET A CA 1
ATOM 528 C C . MET A 1 70 ? 4.238 -7.730 -5.719 1.00 91.50 70 MET A C 1
ATOM 530 O O . MET A 1 70 ? 4.196 -6.607 -5.217 1.00 91.50 70 MET A O 1
ATOM 534 N N . PRO A 1 71 ? 4.527 -7.902 -7.021 1.00 91.38 71 PRO A N 1
ATOM 535 C CA . PRO A 1 71 ? 4.709 -6.767 -7.920 1.00 91.38 71 PRO A CA 1
ATOM 536 C C . PRO A 1 71 ? 3.392 -6.006 -8.117 1.00 91.38 71 PRO A C 1
ATOM 538 O O . PRO A 1 71 ? 2.346 -6.610 -8.356 1.00 91.38 71 PRO A O 1
ATOM 541 N N . VAL A 1 72 ? 3.464 -4.678 -8.050 1.00 94.00 72 VAL A N 1
ATOM 542 C CA . VAL A 1 72 ? 2.345 -3.745 -8.255 1.00 94.00 72 VAL A CA 1
ATOM 543 C C . VAL A 1 72 ? 2.729 -2.643 -9.250 1.00 94.00 72 VAL A C 1
ATOM 545 O O . VAL A 1 72 ? 2.548 -1.455 -8.988 1.00 94.00 72 VAL A O 1
ATOM 548 N N . GLY A 1 73 ? 3.320 -3.042 -10.381 1.00 92.62 73 GLY A N 1
ATOM 549 C CA . GLY A 1 73 ? 3.632 -2.175 -11.520 1.00 92.62 73 GLY A CA 1
ATOM 550 C C . GLY A 1 73 ? 3.040 -2.709 -12.828 1.00 92.62 73 GLY A C 1
ATOM 551 O O . GLY A 1 73 ? 2.929 -3.922 -13.027 1.00 92.62 73 GLY A O 1
ATOM 552 N N . GLY A 1 74 ? 2.695 -1.806 -13.749 1.00 92.44 74 GLY A N 1
ATOM 553 C CA . GLY A 1 74 ? 2.200 -2.167 -15.078 1.00 92.44 74 GLY A CA 1
ATOM 554 C C . GLY A 1 74 ? 3.224 -2.939 -15.920 1.00 92.44 74 GLY A C 1
ATOM 555 O O . GLY A 1 74 ? 4.429 -2.960 -15.640 1.00 92.44 74 GLY A O 1
ATOM 556 N N . ILE A 1 75 ? 2.747 -3.573 -16.991 1.00 91.00 75 ILE A N 1
ATOM 557 C CA . ILE A 1 75 ? 3.582 -4.306 -17.949 1.00 91.00 75 ILE A CA 1
ATOM 558 C C . ILE A 1 75 ? 4.661 -3.371 -18.503 1.00 91.00 75 ILE A C 1
ATOM 560 O O . ILE A 1 75 ? 4.355 -2.327 -19.070 1.00 91.00 75 ILE A O 1
ATOM 564 N N . ALA A 1 76 ? 5.929 -3.764 -18.354 1.00 89.31 76 ALA A N 1
ATOM 565 C CA . ALA A 1 76 ? 7.097 -3.022 -18.842 1.00 89.31 76 ALA A CA 1
ATOM 566 C C . ALA A 1 76 ? 7.236 -1.563 -18.337 1.00 89.31 76 ALA A C 1
ATOM 568 O O . ALA A 1 76 ? 8.083 -0.830 -18.840 1.00 89.31 76 ALA A O 1
ATOM 569 N N . ALA A 1 77 ? 6.487 -1.151 -17.310 1.00 91.44 77 ALA A N 1
ATOM 570 C CA . ALA A 1 77 ? 6.557 0.196 -16.731 1.00 91.44 77 ALA A CA 1
ATOM 571 C C . ALA A 1 77 ? 7.701 0.387 -15.708 1.00 91.44 77 ALA A C 1
ATOM 573 O O . ALA A 1 77 ? 7.915 1.487 -15.200 1.00 91.44 77 ALA A O 1
ATOM 574 N N . GLY A 1 78 ? 8.424 -0.693 -15.394 1.00 88.88 78 GLY A N 1
ATOM 575 C CA . GLY A 1 78 ? 9.229 -0.813 -14.180 1.00 88.88 78 GLY A CA 1
ATOM 576 C C . GLY A 1 78 ? 8.365 -1.258 -12.996 1.00 88.88 78 GLY A C 1
ATOM 577 O O . GLY A 1 78 ? 7.192 -0.908 -12.897 1.00 88.88 78 GLY A O 1
ATOM 578 N N . GLN A 1 79 ? 8.927 -2.092 -12.121 1.00 88.44 79 GLN A N 1
ATOM 579 C CA . GLN A 1 79 ? 8.183 -2.694 -11.012 1.00 88.44 79 GLN A CA 1
ATOM 580 C C . GLN A 1 79 ? 8.483 -2.011 -9.680 1.00 88.44 79 GLN A C 1
ATOM 582 O O . GLN A 1 79 ? 9.594 -1.541 -9.426 1.00 88.44 79 GLN A O 1
ATOM 587 N N . ILE A 1 80 ? 7.474 -2.007 -8.820 1.00 91.12 80 ILE A N 1
ATOM 588 C CA . ILE A 1 80 ? 7.580 -1.731 -7.391 1.00 91.12 80 ILE A CA 1
ATOM 589 C C . ILE A 1 80 ? 6.877 -2.893 -6.691 1.00 91.12 80 ILE A C 1
ATOM 591 O O . ILE A 1 80 ? 5.866 -3.388 -7.191 1.00 91.12 80 ILE A O 1
ATOM 595 N N . TYR A 1 81 ? 7.415 -3.357 -5.568 1.00 92.50 81 TYR A N 1
ATOM 596 C CA . TYR A 1 81 ? 6.860 -4.492 -4.839 1.00 92.50 81 TYR A CA 1
ATOM 597 C C . TYR A 1 81 ? 6.101 -4.033 -3.601 1.00 92.50 81 TYR A C 1
ATOM 599 O O . TYR A 1 81 ? 6.621 -3.267 -2.792 1.00 92.50 81 TYR A O 1
ATOM 607 N N . LEU A 1 82 ? 4.882 -4.539 -3.455 1.00 95.75 82 LEU A N 1
ATOM 608 C CA . LEU A 1 82 ? 4.081 -4.469 -2.246 1.00 95.75 82 LEU A CA 1
ATOM 609 C C . LEU A 1 82 ? 4.541 -5.570 -1.291 1.00 95.75 82 LEU A C 1
ATOM 611 O O . LEU A 1 82 ? 4.403 -6.751 -1.601 1.00 95.75 82 LEU A O 1
ATOM 615 N N . MET A 1 83 ? 5.080 -5.186 -0.142 1.00 94.69 83 MET A N 1
ATOM 616 C CA . MET A 1 83 ? 5.433 -6.095 0.947 1.00 94.69 83 MET A CA 1
ATOM 617 C C . MET A 1 83 ? 4.185 -6.608 1.665 1.00 94.69 83 MET A C 1
ATOM 619 O O . MET A 1 83 ? 3.137 -5.962 1.632 1.00 94.69 83 MET A O 1
ATOM 623 N N . GLY A 1 84 ? 4.311 -7.718 2.397 1.00 95.50 84 GLY A N 1
ATOM 624 C CA . GLY A 1 84 ? 3.208 -8.268 3.191 1.00 95.50 84 GLY A CA 1
ATOM 625 C C . GLY A 1 84 ? 2.627 -7.293 4.220 1.00 95.50 84 GLY A C 1
ATOM 626 O O . GLY A 1 84 ? 1.464 -7.386 4.588 1.00 95.50 84 GLY A O 1
ATOM 627 N N . ASP A 1 85 ? 3.403 -6.313 4.672 1.00 96.50 85 ASP A N 1
ATOM 628 C CA . ASP A 1 85 ? 2.914 -5.284 5.586 1.00 96.50 85 ASP A CA 1
ATOM 629 C C . ASP A 1 85 ? 2.209 -4.094 4.903 1.00 96.50 85 ASP A C 1
ATOM 631 O O . ASP A 1 85 ? 1.760 -3.180 5.594 1.00 96.50 85 ASP A O 1
ATOM 635 N N . GLY A 1 86 ? 2.114 -4.087 3.571 1.00 96.75 86 GLY A N 1
ATOM 636 C CA . GLY A 1 86 ? 1.530 -3.015 2.757 1.00 96.75 86 GLY A CA 1
ATOM 637 C C . GLY A 1 86 ? 2.484 -1.871 2.415 1.00 96.75 86 GLY A C 1
ATOM 638 O O . GLY A 1 86 ? 2.098 -0.911 1.751 1.00 96.75 86 GLY A O 1
ATOM 639 N N . THR A 1 87 ? 3.751 -1.949 2.830 1.00 96.38 87 THR A N 1
ATOM 640 C CA . THR A 1 87 ? 4.766 -0.982 2.400 1.00 96.38 87 THR A CA 1
ATOM 641 C C . THR A 1 87 ? 5.355 -1.342 1.034 1.00 96.38 87 THR A C 1
ATOM 643 O O . THR A 1 87 ? 5.363 -2.496 0.625 1.00 96.38 87 THR A O 1
ATOM 646 N N . LEU A 1 88 ? 5.899 -0.353 0.326 1.00 94.88 88 LEU A N 1
ATOM 647 C CA . LEU A 1 88 ? 6.585 -0.538 -0.948 1.00 94.88 88 LEU A CA 1
ATOM 648 C C . LEU A 1 88 ? 8.094 -0.754 -0.772 1.00 94.88 88 LEU A C 1
ATOM 650 O O . LEU A 1 88 ? 8.754 -0.024 -0.022 1.00 94.88 88 LEU A O 1
ATOM 654 N N . SER A 1 89 ? 8.656 -1.686 -1.539 1.00 91.38 89 SER A N 1
ATOM 655 C CA . SER A 1 89 ? 10.091 -1.993 -1.625 1.00 91.38 89 SER A CA 1
ATOM 656 C C . SER A 1 89 ? 10.505 -2.400 -3.046 1.00 91.38 89 SER A C 1
ATOM 658 O O . SER A 1 89 ? 9.674 -2.406 -3.948 1.00 91.38 89 SER A O 1
ATOM 660 N N . ASP A 1 90 ? 11.791 -2.718 -3.244 1.00 87.06 90 ASP A N 1
ATOM 661 C CA . ASP A 1 90 ? 12.372 -3.173 -4.528 1.00 87.06 90 ASP A CA 1
ATOM 662 C C . ASP A 1 90 ? 11.911 -2.314 -5.723 1.00 87.06 90 ASP A C 1
ATOM 664 O O . ASP A 1 90 ? 11.241 -2.777 -6.645 1.00 87.06 90 ASP A O 1
ATOM 668 N N . TRP A 1 91 ? 12.208 -1.013 -5.658 1.00 89.50 91 TRP A N 1
ATOM 669 C CA . TRP A 1 91 ? 11.819 -0.055 -6.692 1.00 89.50 91 TRP A CA 1
ATOM 670 C C . TRP A 1 91 ? 12.765 -0.185 -7.889 1.00 89.50 91 TRP A C 1
ATOM 672 O O . TRP A 1 91 ? 13.887 0.322 -7.858 1.00 89.50 91 TRP A O 1
ATOM 682 N N . GLN A 1 92 ? 12.297 -0.810 -8.964 1.00 87.12 92 GLN A N 1
ATOM 683 C CA . GLN A 1 92 ? 13.068 -1.018 -10.198 1.00 87.12 92 GLN A CA 1
ATOM 684 C C . GLN A 1 92 ? 13.011 0.189 -11.143 1.00 87.12 92 GLN A C 1
ATOM 686 O O . GLN A 1 92 ? 13.703 0.231 -12.156 1.00 87.12 92 GLN A O 1
ATOM 691 N N . ILE A 1 93 ? 12.217 1.204 -10.795 1.00 89.19 93 ILE A N 1
ATOM 692 C CA . ILE A 1 93 ? 12.035 2.437 -11.574 1.00 89.19 93 ILE A CA 1
ATOM 693 C C . ILE A 1 93 ? 13.224 3.414 -11.487 1.00 89.19 93 ILE A C 1
ATOM 695 O O . ILE A 1 93 ? 13.210 4.463 -12.124 1.00 89.19 93 ILE A O 1
ATOM 699 N N . PHE A 1 94 ? 14.263 3.086 -10.715 1.00 87.94 94 PHE A N 1
ATOM 700 C CA . PHE A 1 94 ? 15.470 3.905 -10.556 1.00 87.94 94 PHE A CA 1
ATOM 701 C C . PHE A 1 94 ? 16.666 3.347 -11.332 1.00 87.94 94 PHE A C 1
ATOM 703 O O . PHE A 1 94 ? 17.752 3.241 -10.774 1.00 87.94 94 PHE A O 1
ATOM 710 N N . ASP A 1 95 ? 16.467 2.976 -12.600 1.00 74.38 95 ASP A N 1
ATOM 711 C CA . ASP A 1 95 ? 17.534 2.476 -13.491 1.00 74.38 95 ASP A CA 1
ATOM 712 C C . ASP A 1 95 ? 18.350 1.318 -12.871 1.00 74.38 95 ASP A C 1
ATOM 714 O O . ASP A 1 95 ? 19.560 1.181 -13.045 1.00 74.38 95 ASP A O 1
ATOM 718 N N . HIS A 1 96 ? 17.668 0.490 -12.074 1.00 68.69 96 HIS A N 1
ATOM 719 C CA . HIS A 1 96 ? 18.237 -0.670 -11.402 1.00 68.69 96 HIS A CA 1
ATOM 720 C C . HIS A 1 96 ? 17.447 -1.911 -11.831 1.00 68.69 96 HIS A C 1
ATOM 722 O O . HIS A 1 96 ? 16.486 -2.294 -11.162 1.00 68.69 96 HIS A O 1
ATOM 728 N N . PRO A 1 97 ? 17.821 -2.549 -12.956 1.00 61.50 97 PRO A N 1
ATOM 729 C CA . PRO A 1 97 ? 17.068 -3.671 -13.520 1.00 61.50 97 PRO A CA 1
ATOM 730 C C . PRO A 1 97 ? 17.202 -4.961 -12.696 1.00 61.50 97 PRO A C 1
ATOM 732 O O . PRO A 1 97 ? 16.578 -5.971 -13.020 1.00 61.50 97 PRO A O 1
ATOM 735 N N . LEU A 1 98 ? 18.034 -4.966 -11.649 1.00 63.84 98 LEU A N 1
ATOM 736 C CA . LEU A 1 98 ? 18.175 -6.108 -10.757 1.00 63.84 98 LEU A CA 1
ATOM 737 C C . LEU A 1 98 ? 17.001 -6.131 -9.779 1.00 63.84 98 LEU A C 1
ATOM 739 O O . LEU A 1 98 ? 16.907 -5.289 -8.887 1.00 63.84 98 LEU A O 1
ATOM 743 N N . SER A 1 99 ? 16.141 -7.133 -9.937 1.00 64.06 99 SER A N 1
ATOM 744 C CA . SER A 1 99 ? 15.129 -7.471 -8.945 1.00 64.06 99 SER A CA 1
ATOM 745 C C . SER A 1 99 ? 15.749 -8.283 -7.817 1.00 64.06 99 SER A C 1
ATOM 747 O O . SER A 1 99 ? 16.332 -9.346 -8.059 1.00 64.06 99 SER A O 1
ATOM 749 N N . TYR A 1 100 ? 15.542 -7.843 -6.577 1.00 66.06 100 TYR A N 1
ATOM 750 C CA . TYR A 1 100 ? 15.876 -8.650 -5.399 1.00 66.06 100 TYR A CA 1
ATOM 751 C C . TYR A 1 100 ? 14.949 -9.873 -5.252 1.00 66.06 100 TYR A C 1
ATOM 753 O O . TYR A 1 100 ? 15.291 -10.808 -4.526 1.00 66.06 100 TYR A O 1
ATOM 761 N N . MET A 1 101 ? 13.820 -9.876 -5.976 1.00 63.78 101 MET A N 1
ATOM 762 C CA . MET A 1 101 ? 12.784 -10.915 -5.980 1.00 63.78 101 MET A CA 1
ATOM 763 C C . MET A 1 101 ? 12.962 -11.959 -7.093 1.00 63.78 101 MET A C 1
ATOM 765 O O . MET A 1 101 ? 12.738 -13.144 -6.855 1.00 63.78 101 MET A O 1
ATOM 769 N N . LEU A 1 102 ? 13.378 -11.547 -8.300 1.00 59.59 102 LEU A N 1
ATOM 770 C CA . LEU A 1 102 ? 13.430 -12.437 -9.476 1.00 59.59 102 LEU A CA 1
ATOM 771 C C . LEU A 1 102 ? 14.800 -13.056 -9.774 1.00 59.59 102 LEU A C 1
ATOM 773 O O . LEU A 1 102 ? 14.856 -14.041 -10.500 1.00 59.59 102 LEU A O 1
ATOM 777 N N . GLY A 1 103 ? 15.877 -12.563 -9.165 1.00 52.94 103 GLY A N 1
ATOM 778 C CA . GLY A 1 103 ? 17.151 -13.274 -9.086 1.00 52.94 103 GLY A CA 1
ATOM 779 C C . GLY A 1 103 ? 17.952 -13.462 -10.365 1.00 52.94 103 GLY A C 1
ATOM 780 O O . GLY A 1 103 ? 17.455 -13.791 -11.435 1.00 52.94 103 GLY A O 1
ATOM 781 N N . GLN A 1 104 ? 19.270 -13.427 -10.203 1.00 49.38 104 GLN A N 1
ATOM 782 C CA . GLN A 1 104 ? 20.128 -14.303 -10.989 1.00 49.38 104 GLN A CA 1
ATOM 783 C C . GLN A 1 104 ? 20.048 -15.704 -10.355 1.00 49.38 104 GLN A C 1
ATOM 785 O O . GLN A 1 104 ? 20.771 -16.011 -9.414 1.00 49.38 104 GLN A O 1
ATOM 790 N N . SER A 1 105 ? 19.090 -16.524 -10.804 1.00 45.50 105 SER A N 1
ATOM 791 C CA . SER A 1 105 ? 19.048 -17.995 -10.636 1.00 45.50 105 SER A CA 1
ATOM 792 C C . SER A 1 105 ? 19.230 -18.599 -9.220 1.00 45.50 105 SER A C 1
ATOM 794 O O . SER A 1 105 ? 19.616 -19.759 -9.103 1.00 45.50 105 SER A O 1
ATOM 796 N N . GLY A 1 106 ? 18.930 -17.867 -8.138 1.00 43.72 106 GLY A N 1
ATOM 797 C CA . GLY A 1 106 ? 19.028 -18.408 -6.768 1.00 43.72 106 GLY A CA 1
ATOM 798 C C . GLY A 1 106 ? 18.495 -17.535 -5.623 1.00 43.72 106 GLY A C 1
ATOM 799 O O . GLY A 1 106 ? 18.687 -17.881 -4.461 1.00 43.72 106 GLY A O 1
ATOM 800 N N . SER A 1 107 ? 17.837 -16.404 -5.900 1.00 51.41 107 SER A N 1
ATOM 801 C CA . SER A 1 107 ? 17.427 -15.439 -4.863 1.00 51.41 107 SER A CA 1
ATOM 802 C C . SER A 1 107 ? 16.035 -15.668 -4.271 1.00 51.41 107 SER A C 1
ATOM 804 O O . SER A 1 107 ? 15.686 -14.981 -3.321 1.00 51.41 107 SER A O 1
ATOM 806 N N . SER A 1 108 ? 15.253 -16.631 -4.768 1.00 53.00 108 SER A N 1
ATOM 807 C CA . SER A 1 108 ? 13.928 -16.957 -4.210 1.00 53.00 108 SER A CA 1
ATOM 808 C C . SER A 1 108 ? 13.996 -17.593 -2.812 1.00 53.00 108 SER A C 1
ATOM 810 O O . SER A 1 108 ? 12.968 -17.754 -2.164 1.00 53.00 108 SER A O 1
ATOM 812 N N . PHE A 1 109 ? 15.198 -17.966 -2.353 1.00 51.53 109 PHE A N 1
ATOM 813 C CA . PHE A 1 109 ? 15.436 -18.650 -1.075 1.00 51.53 109 PHE A CA 1
ATOM 814 C C . PHE A 1 109 ? 16.292 -17.846 -0.090 1.00 51.53 109 PHE A C 1
ATOM 816 O O . PHE A 1 109 ? 16.452 -18.262 1.055 1.00 51.53 109 PHE A O 1
ATOM 823 N N . ASN A 1 110 ? 16.828 -16.696 -0.507 1.00 54.69 110 ASN A N 1
ATOM 824 C CA . ASN A 1 110 ? 17.505 -15.787 0.407 1.00 54.69 110 ASN A CA 1
ATOM 825 C C . ASN A 1 110 ? 16.473 -14.784 0.911 1.00 54.69 110 ASN A C 1
ATOM 827 O O . ASN A 1 110 ? 15.896 -14.048 0.113 1.00 54.69 110 ASN A O 1
ATOM 831 N N . ALA A 1 111 ? 16.249 -14.752 2.227 1.00 55.16 111 ALA A N 1
ATOM 832 C CA . ALA A 1 111 ? 15.482 -13.702 2.890 1.00 55.16 111 ALA A CA 1
ATOM 833 C C . ALA A 1 111 ? 16.242 -12.371 2.750 1.00 55.16 111 ALA A C 1
ATOM 835 O O . ALA A 1 111 ? 16.976 -11.943 3.640 1.00 55.16 111 ALA A O 1
ATOM 836 N N . ASN A 1 112 ? 16.159 -11.769 1.566 1.00 60.72 112 ASN A N 1
ATOM 837 C CA . ASN A 1 112 ? 16.825 -10.521 1.256 1.00 60.72 112 ASN A CA 1
ATOM 838 C C . ASN A 1 112 ? 16.125 -9.384 2.001 1.00 60.72 112 ASN A C 1
ATOM 840 O O . ASN A 1 112 ? 14.901 -9.312 2.059 1.00 60.72 112 ASN A O 1
ATOM 844 N N . ILE A 1 113 ? 16.916 -8.451 2.528 1.00 67.00 113 ILE A N 1
ATOM 845 C CA . ILE A 1 113 ? 16.395 -7.159 2.966 1.00 67.00 113 ILE A CA 1
ATOM 846 C C . ILE A 1 113 ? 15.994 -6.399 1.702 1.00 67.00 113 ILE A C 1
ATOM 848 O O . ILE A 1 113 ? 16.860 -5.975 0.935 1.00 67.00 113 ILE A O 1
ATOM 852 N N . PHE A 1 114 ? 14.694 -6.222 1.479 1.00 78.88 114 PHE A N 1
ATOM 853 C CA . PHE A 1 114 ? 14.209 -5.453 0.339 1.00 78.88 114 PHE A CA 1
ATOM 854 C C . PHE A 1 114 ? 14.421 -3.958 0.590 1.00 78.88 114 PHE A C 1
ATOM 856 O O . PHE A 1 114 ? 13.863 -3.406 1.547 1.00 78.88 114 PHE A O 1
ATOM 863 N N . PRO A 1 115 ? 15.227 -3.264 -0.235 1.00 84.44 115 PRO A N 1
ATOM 864 C CA . PRO A 1 115 ? 15.483 -1.853 -0.021 1.00 84.44 115 PRO A CA 1
ATOM 865 C C . PRO A 1 115 ? 14.196 -1.047 -0.213 1.00 84.44 115 PRO A C 1
ATOM 867 O O . PRO A 1 115 ? 13.427 -1.265 -1.152 1.00 84.44 115 PRO A O 1
ATOM 870 N N . LYS A 1 116 ? 13.995 -0.072 0.676 1.00 89.75 116 LYS A N 1
ATOM 871 C CA . LYS A 1 116 ? 12.926 0.932 0.609 1.00 89.75 116 LYS A CA 1
ATOM 872 C C . LYS A 1 116 ? 13.576 2.290 0.307 1.00 89.75 116 LYS A C 1
ATOM 874 O O . LYS A 1 116 ? 13.854 3.052 1.233 1.00 89.75 116 LYS A O 1
ATOM 879 N N . PRO A 1 117 ? 13.935 2.564 -0.963 1.00 88.56 117 PRO A N 1
ATOM 880 C CA . PRO A 1 117 ? 14.789 3.699 -1.329 1.00 88.56 117 PRO A CA 1
ATOM 881 C C . PRO A 1 117 ? 14.156 5.059 -1.028 1.00 88.56 117 PRO A C 1
ATOM 883 O O . PRO A 1 117 ? 14.872 6.029 -0.770 1.00 88.56 117 PRO A O 1
ATOM 886 N N . VAL A 1 118 ? 12.825 5.120 -1.037 1.00 92.00 118 VAL A N 1
ATOM 887 C CA . VAL A 1 118 ? 12.030 6.321 -0.793 1.00 92.00 118 VAL A CA 1
ATOM 888 C C . VAL A 1 118 ? 11.167 6.105 0.448 1.00 92.00 118 VAL A C 1
ATOM 890 O O . VAL A 1 118 ? 10.550 5.053 0.616 1.00 92.00 118 VAL A O 1
ATOM 893 N N . LYS A 1 119 ? 11.108 7.111 1.331 1.00 94.00 119 LYS A N 1
ATOM 894 C CA . LYS A 1 119 ? 10.170 7.104 2.460 1.00 94.00 119 LYS A CA 1
ATOM 895 C C . LYS A 1 119 ? 8.750 7.202 1.916 1.00 94.00 119 LYS A C 1
ATOM 897 O O . LYS A 1 119 ? 8.422 8.187 1.268 1.00 94.00 119 LYS A O 1
ATOM 902 N N . GLN A 1 120 ? 7.924 6.212 2.206 1.00 95.94 120 GLN A N 1
ATOM 903 C CA . GLN A 1 120 ? 6.545 6.156 1.738 1.00 95.94 120 GLN A CA 1
ATOM 904 C C . GLN A 1 120 ? 5.661 5.469 2.778 1.00 95.94 120 GLN A C 1
ATOM 906 O O . GLN A 1 120 ? 6.190 4.803 3.680 1.00 95.94 120 GLN A O 1
ATOM 911 N N . GLY A 1 121 ? 4.353 5.644 2.665 1.00 97.38 121 GLY A N 1
ATOM 912 C CA . GLY A 1 121 ? 3.385 4.861 3.414 1.00 97.38 121 GLY A CA 1
ATOM 913 C C . GLY A 1 121 ? 2.085 5.600 3.669 1.00 97.38 121 GLY A C 1
ATOM 914 O O . GLY A 1 121 ? 1.866 6.719 3.201 1.00 97.38 121 GLY A O 1
ATOM 915 N N . PHE A 1 122 ? 1.247 4.933 4.452 1.00 98.50 122 PHE A N 1
ATOM 916 C CA . PHE A 1 122 ? -0.071 5.398 4.835 1.00 98.50 122 PHE A CA 1
ATOM 917 C C . PHE A 1 122 ? -0.255 5.276 6.346 1.00 98.50 122 PHE A C 1
ATOM 919 O O . PHE A 1 122 ? 0.401 4.471 7.015 1.00 98.50 122 PHE A O 1
ATOM 926 N N . ALA A 1 123 ? -1.157 6.072 6.898 1.00 98.38 123 ALA A N 1
ATOM 927 C CA . ALA A 1 123 ? -1.608 5.958 8.275 1.00 98.38 123 ALA A CA 1
ATOM 928 C C . ALA A 1 123 ? -3.099 6.265 8.358 1.00 98.38 123 ALA A C 1
ATOM 930 O O . ALA A 1 123 ? -3.629 7.002 7.533 1.00 98.38 123 ALA A O 1
ATOM 931 N N . VAL A 1 124 ? -3.754 5.737 9.383 1.00 98.00 124 VAL A N 1
ATOM 932 C CA . VAL A 1 124 ? -5.087 6.177 9.778 1.00 98.00 124 VAL A CA 1
ATOM 933 C C . VAL A 1 124 ? -4.967 7.009 11.049 1.00 98.00 124 VAL A C 1
ATOM 935 O O . VAL A 1 124 ? -4.317 6.605 12.016 1.00 98.00 124 VAL A O 1
ATOM 938 N N . ALA A 1 125 ? -5.554 8.198 11.020 1.00 97.00 125 ALA A N 1
ATOM 939 C CA . ALA A 1 125 ? -5.695 9.078 12.165 1.00 97.00 125 ALA A CA 1
ATOM 940 C C . ALA A 1 125 ? -7.162 9.079 12.579 1.00 97.00 125 ALA A C 1
ATOM 942 O O . ALA A 1 125 ? -8.028 9.426 11.776 1.00 97.00 125 ALA A O 1
ATOM 943 N N . ILE A 1 126 ? -7.438 8.677 13.814 1.00 95.62 126 ILE A N 1
ATOM 944 C CA . ILE A 1 126 ? -8.787 8.699 14.371 1.00 95.62 126 ILE A CA 1
ATOM 945 C C . ILE A 1 126 ? -8.895 9.737 15.473 1.00 95.62 126 ILE A C 1
ATOM 947 O O . ILE A 1 126 ? -7.938 9.978 16.213 1.00 95.62 126 ILE A O 1
ATOM 951 N N . LYS A 1 127 ? -10.090 10.296 15.619 1.00 94.75 127 LYS A N 1
ATOM 952 C CA . LYS A 1 127 ? -10.457 11.172 16.721 1.00 94.75 127 LYS A CA 1
ATOM 953 C C . LYS A 1 127 ? -11.786 10.710 17.306 1.00 94.75 127 LYS A C 1
ATOM 955 O O . LYS A 1 127 ? -12.801 10.700 16.607 1.00 94.75 127 LYS A O 1
ATOM 960 N N . GLY A 1 128 ? -11.744 10.296 18.571 1.00 85.69 128 GLY A N 1
ATOM 961 C CA . GLY A 1 128 ? -12.922 9.895 19.335 1.00 85.69 128 GLY A CA 1
ATOM 962 C C . GLY A 1 128 ? -13.666 11.089 19.936 1.00 85.69 128 GLY A C 1
ATOM 963 O O . GLY A 1 128 ? -13.266 12.247 19.783 1.00 85.69 128 GLY A O 1
ATOM 964 N N . SER A 1 129 ? -14.738 10.795 20.668 1.00 80.19 129 SER A N 1
ATOM 965 C CA . SER A 1 129 ? -15.557 11.791 21.373 1.00 80.19 129 SER A CA 1
ATOM 966 C C . SER A 1 129 ? -14.804 12.535 22.485 1.00 80.19 129 SER A C 1
ATOM 968 O O . SER A 1 129 ? -15.142 13.674 22.801 1.00 80.19 129 SER A O 1
ATOM 970 N N . ASP A 1 130 ? -13.741 11.937 23.031 1.00 83.56 130 ASP A N 1
ATOM 971 C CA . ASP A 1 130 ? -12.822 12.564 23.991 1.00 83.56 130 ASP A CA 1
ATOM 972 C C . ASP A 1 130 ? -11.910 13.634 23.354 1.00 83.56 130 ASP A C 1
ATOM 974 O O . ASP A 1 130 ? -11.181 14.342 24.051 1.00 83.56 130 ASP A O 1
ATOM 978 N N . GLY A 1 131 ? -11.951 13.764 22.024 1.00 84.12 131 GLY A N 1
ATOM 979 C CA . GLY A 1 131 ? -11.161 14.710 21.249 1.00 84.12 131 GLY A CA 1
ATOM 980 C C . GLY A 1 131 ? -9.687 14.331 21.103 1.00 84.12 131 GLY A C 1
ATOM 981 O O . GLY A 1 131 ? -8.938 15.105 20.499 1.00 84.12 131 GLY A O 1
ATOM 982 N N . LYS A 1 132 ? -9.256 13.172 21.613 1.00 87.62 132 LYS A N 1
ATOM 983 C CA . LYS A 1 132 ? -7.876 12.704 21.493 1.00 87.62 132 LYS A CA 1
ATOM 984 C C . LYS A 1 132 ? -7.649 12.105 20.110 1.00 87.62 132 LYS A C 1
ATOM 986 O O . LYS A 1 132 ? -8.403 11.249 19.655 1.00 87.62 132 LYS A O 1
ATOM 991 N N . GLU A 1 133 ? -6.582 12.549 19.451 1.00 93.50 133 GLU A N 1
ATOM 992 C CA . GLU A 1 133 ? -6.154 11.977 18.177 1.00 93.50 133 GLU A CA 1
ATOM 993 C C . GLU A 1 133 ? -5.189 10.810 18.410 1.00 93.50 133 GLU A C 1
ATOM 995 O O . GLU A 1 133 ? -4.245 10.906 19.202 1.00 93.50 133 GLU A O 1
ATOM 1000 N N . ILE A 1 134 ? -5.435 9.698 17.720 1.00 94.62 134 ILE A N 1
ATOM 1001 C CA . ILE A 1 134 ? -4.560 8.527 17.702 1.00 94.62 134 ILE A CA 1
ATOM 1002 C C . ILE A 1 134 ? -4.226 8.223 16.247 1.00 94.62 134 ILE A C 1
ATOM 1004 O O . ILE A 1 134 ? -5.120 8.063 15.419 1.00 94.62 134 ILE A O 1
ATOM 1008 N N . VAL A 1 135 ? -2.934 8.111 15.944 1.00 96.62 135 VAL A N 1
ATOM 1009 C CA . VAL A 1 135 ? -2.439 7.827 14.594 1.00 96.62 135 VAL A CA 1
ATOM 1010 C C . VAL A 1 135 ? -1.748 6.471 14.579 1.00 96.62 135 VAL A C 1
ATOM 1012 O O . VAL A 1 135 ? -0.830 6.235 15.368 1.00 96.62 135 VAL A O 1
ATOM 1015 N N . LYS A 1 136 ? -2.155 5.592 13.660 1.00 97.75 136 LYS A N 1
ATOM 1016 C CA . LYS A 1 136 ? -1.515 4.293 13.416 1.00 97.75 136 LYS A CA 1
ATOM 1017 C C . LYS A 1 136 ? -1.071 4.178 11.966 1.00 97.75 136 LYS A C 1
ATOM 1019 O O . LYS A 1 136 ? -1.858 4.359 11.043 1.00 97.75 136 LYS A O 1
ATOM 1024 N N . THR A 1 137 ? 0.205 3.868 11.757 1.00 98.25 137 THR A N 1
ATOM 1025 C CA . THR A 1 137 ? 0.757 3.626 10.416 1.00 98.25 137 THR A CA 1
ATOM 1026 C C . THR A 1 137 ? 0.294 2.273 9.880 1.00 98.25 137 THR A C 1
ATOM 1028 O O . THR A 1 137 ? 0.373 1.286 10.608 1.00 98.25 137 THR A O 1
ATOM 1031 N N . LEU A 1 138 ? -0.102 2.207 8.610 1.00 98.44 138 LEU A N 1
ATOM 1032 C CA . LEU A 1 138 ? -0.499 0.976 7.920 1.00 98.44 138 LEU A CA 1
ATOM 1033 C C . LEU A 1 138 ? 0.751 0.157 7.554 1.00 98.44 138 LEU A C 1
ATOM 1035 O O . LEU A 1 138 ? 1.281 0.257 6.450 1.00 98.44 138 LEU A O 1
ATOM 1039 N N . LYS A 1 139 ? 1.296 -0.559 8.544 1.00 97.44 139 LYS A N 1
ATOM 1040 C CA . LYS A 1 139 ? 2.452 -1.464 8.428 1.00 97.44 139 LYS A CA 1
ATOM 1041 C C . LYS A 1 139 ? 2.544 -2.410 9.628 1.00 97.44 139 LYS A C 1
ATOM 1043 O O . LYS A 1 139 ? 1.879 -2.203 10.647 1.00 97.44 139 LYS A O 1
ATOM 1048 N N . LYS A 1 140 ? 3.455 -3.385 9.561 1.00 96.44 140 LYS A N 1
ATOM 1049 C CA . LYS A 1 140 ? 3.813 -4.268 10.680 1.00 96.44 140 LYS A CA 1
ATOM 1050 C C . LYS A 1 140 ? 4.289 -3.418 11.863 1.00 96.44 140 LYS A C 1
ATOM 1052 O O . LYS A 1 140 ? 5.081 -2.486 11.700 1.00 96.44 140 LYS A O 1
ATOM 1057 N N . GLY A 1 141 ? 3.760 -3.711 13.051 1.00 95.81 141 GLY A N 1
ATOM 1058 C CA . GLY A 1 141 ? 4.009 -2.952 14.282 1.00 95.81 141 GLY A CA 1
ATOM 1059 C C . GLY A 1 141 ? 3.186 -1.665 14.436 1.00 95.81 141 GLY A C 1
ATOM 1060 O O . GLY A 1 141 ? 3.247 -1.047 15.493 1.00 95.81 141 GLY A O 1
ATOM 1061 N N . GLY A 1 142 ? 2.421 -1.252 13.418 1.00 96.56 142 GLY A N 1
ATOM 1062 C CA . GLY A 1 142 ? 1.434 -0.176 13.550 1.00 96.56 142 GLY A CA 1
ATOM 1063 C C . GLY A 1 142 ? 0.086 -0.652 14.101 1.00 96.56 142 GLY A C 1
ATOM 1064 O O . GLY A 1 142 ? -0.610 0.124 14.749 1.00 96.56 142 GLY A O 1
ATOM 1065 N N . PHE A 1 143 ? -0.243 -1.925 13.871 1.00 97.75 143 PHE A N 1
ATOM 1066 C CA . PHE A 1 143 ? -1.446 -2.618 14.334 1.00 97.75 143 PHE A CA 1
ATOM 1067 C C . PHE A 1 143 ? -1.066 -3.939 15.003 1.00 97.75 143 PHE A C 1
ATOM 1069 O O . PHE A 1 143 ? -0.046 -4.537 14.648 1.00 97.75 143 PHE A O 1
ATOM 1076 N N . GLU A 1 144 ? -1.902 -4.392 15.939 1.00 96.94 144 GLU A N 1
ATOM 1077 C CA . GLU A 1 144 ? -1.782 -5.702 16.588 1.00 96.94 144 GLU A CA 1
ATOM 1078 C C . GLU A 1 144 ? -1.766 -6.849 15.566 1.00 96.94 144 GLU A C 1
ATOM 1080 O O . GLU A 1 144 ? -0.891 -7.715 15.613 1.00 96.94 144 GLU A O 1
ATOM 1085 N N . LYS A 1 145 ? -2.703 -6.835 14.610 1.00 98.00 145 LYS A N 1
ATOM 1086 C CA . LYS A 1 145 ? -2.843 -7.871 13.588 1.00 98.00 145 LYS A CA 1
ATOM 1087 C C . LYS A 1 145 ? -2.773 -7.258 12.195 1.00 98.00 145 LYS A C 1
ATOM 1089 O O . LYS A 1 145 ? -3.529 -6.350 11.859 1.00 98.00 145 LYS A O 1
ATOM 1094 N N . VAL A 1 146 ? -1.866 -7.807 11.390 1.00 98.69 146 VAL A N 1
ATOM 1095 C CA . VAL A 1 146 ? -1.694 -7.494 9.970 1.00 98.69 146 VAL A CA 1
ATOM 1096 C C . VAL A 1 146 ? -1.735 -8.804 9.196 1.00 98.69 146 VAL A C 1
ATOM 1098 O O . VAL A 1 146 ? -1.000 -9.738 9.533 1.00 98.69 146 VAL A O 1
ATOM 1101 N N . VAL A 1 147 ? -2.607 -8.886 8.195 1.00 98.44 147 VAL A N 1
ATOM 1102 C CA . VAL A 1 147 ? -2.791 -10.083 7.368 1.00 98.44 147 VAL A CA 1
ATOM 1103 C C . VAL A 1 147 ? -2.621 -9.711 5.910 1.00 98.44 147 VAL A C 1
ATOM 1105 O O . VAL A 1 147 ? -3.310 -8.828 5.413 1.00 98.44 147 VAL A O 1
ATOM 1108 N N . PHE A 1 148 ? -1.723 -10.407 5.222 1.00 98.38 148 PHE A N 1
ATOM 1109 C CA . PHE A 1 148 ? -1.524 -10.248 3.789 1.00 98.38 148 PHE A CA 1
ATOM 1110 C C . PHE A 1 148 ? -2.176 -11.380 3.009 1.00 98.38 148 PHE A C 1
ATOM 1112 O O . PHE A 1 148 ? -1.979 -12.557 3.323 1.00 98.38 148 PHE A O 1
ATOM 1119 N N . ASN A 1 149 ? -2.868 -11.032 1.932 1.00 96.38 149 ASN A N 1
ATOM 1120 C CA . ASN A 1 149 ? -3.344 -11.954 0.916 1.00 96.38 149 ASN A CA 1
ATOM 1121 C C . ASN A 1 149 ? -2.890 -11.459 -0.465 1.00 96.38 149 ASN A C 1
ATOM 1123 O O . ASN A 1 149 ? -3.434 -10.502 -1.008 1.00 96.38 149 ASN A O 1
ATOM 1127 N N . GLY A 1 150 ? -1.870 -12.105 -1.034 1.00 91.44 150 GLY A N 1
ATOM 1128 C CA . GLY A 1 150 ? -1.364 -11.784 -2.369 1.00 91.44 150 GLY A CA 1
ATOM 1129 C C . GLY A 1 150 ? -2.000 -12.674 -3.430 1.00 91.44 150 GLY A C 1
ATOM 1130 O O . GLY A 1 150 ? -1.596 -13.827 -3.577 1.00 91.44 150 GLY A O 1
ATOM 1131 N N . GLN A 1 151 ? -2.967 -12.151 -4.185 1.00 90.94 151 GLN A N 1
ATOM 1132 C CA . GLN A 1 151 ? -3.547 -12.818 -5.352 1.00 90.94 151 GLN A CA 1
ATOM 1133 C C . GLN A 1 151 ? -3.360 -11.922 -6.574 1.00 90.94 151 GLN A C 1
ATOM 1135 O O . GLN A 1 151 ? -4.256 -11.163 -6.936 1.00 90.94 151 GLN A O 1
ATOM 1140 N N . TYR A 1 152 ? -2.180 -12.008 -7.204 1.00 90.38 152 TYR A N 1
ATOM 1141 C CA . TYR A 1 152 ? -1.855 -11.192 -8.377 1.00 90.38 152 TYR A CA 1
ATOM 1142 C C . TYR A 1 152 ? -3.016 -11.205 -9.393 1.00 90.38 152 TYR A C 1
ATOM 1144 O O . TYR A 1 152 ? -3.487 -12.291 -9.749 1.00 90.38 152 TYR A O 1
ATOM 1152 N N . PRO A 1 153 ? -3.488 -10.032 -9.858 1.00 92.75 153 PRO A N 1
ATOM 1153 C CA . PRO A 1 153 ? -2.831 -8.719 -9.785 1.00 92.75 153 PRO A CA 1
ATOM 1154 C C . PRO A 1 153 ? -3.135 -7.864 -8.542 1.00 92.75 153 PRO A C 1
ATOM 1156 O O . PRO A 1 153 ? -2.672 -6.728 -8.486 1.00 92.75 153 PRO A O 1
ATOM 1159 N N . ILE A 1 154 ? -3.883 -8.374 -7.556 1.00 95.69 154 ILE A N 1
ATOM 1160 C CA . ILE A 1 154 ? -4.333 -7.602 -6.387 1.00 95.69 154 ILE A CA 1
ATOM 1161 C C . ILE A 1 154 ? -3.713 -8.151 -5.099 1.00 95.69 154 ILE A C 1
ATOM 1163 O O . ILE A 1 154 ? -3.838 -9.329 -4.761 1.00 95.69 154 ILE A O 1
ATOM 1167 N N . GLY A 1 155 ? -3.048 -7.272 -4.356 1.00 96.81 155 GLY A N 1
ATOM 1168 C CA . GLY A 1 155 ? -2.573 -7.546 -3.009 1.00 96.81 155 GLY A CA 1
ATOM 1169 C C . GLY A 1 155 ? -3.522 -6.914 -2.008 1.00 96.81 155 GLY A C 1
ATOM 1170 O O . GLY A 1 155 ? -3.840 -5.735 -2.135 1.00 96.81 155 GLY A O 1
ATOM 1171 N N . VAL A 1 156 ? -3.962 -7.685 -1.020 1.00 98.31 156 VAL A N 1
ATOM 1172 C CA . VAL A 1 156 ? -4.838 -7.210 0.054 1.00 98.31 156 VAL A CA 1
ATOM 1173 C C . VAL A 1 156 ? -4.083 -7.257 1.375 1.00 98.31 156 VAL A C 1
ATOM 1175 O O . VAL A 1 156 ? -3.456 -8.270 1.693 1.00 98.31 156 VAL A O 1
ATOM 1178 N N . VAL A 1 157 ? -4.145 -6.169 2.139 1.00 98.69 157 VAL A N 1
ATOM 1179 C CA . VAL A 1 157 ? -3.602 -6.081 3.497 1.00 98.69 157 VAL A CA 1
ATOM 1180 C C . VAL A 1 157 ? -4.699 -5.640 4.453 1.00 98.69 157 VAL A C 1
ATOM 1182 O O . VAL A 1 157 ? -5.227 -4.536 4.325 1.00 98.69 157 VAL A O 1
ATOM 1185 N N . ASP A 1 158 ? -5.025 -6.494 5.415 1.00 98.56 158 ASP A N 1
ATOM 1186 C CA . ASP A 1 158 ? -5.979 -6.193 6.478 1.00 98.56 158 ASP A CA 1
ATOM 1187 C C . ASP A 1 158 ? -5.232 -5.807 7.757 1.00 98.56 158 ASP A C 1
ATOM 1189 O O . ASP A 1 158 ? -4.313 -6.509 8.194 1.00 98.56 158 ASP A O 1
ATOM 1193 N N . TYR A 1 159 ? -5.647 -4.702 8.372 1.00 98.62 159 TYR A N 1
ATOM 1194 C CA . TYR A 1 159 ? -5.122 -4.171 9.624 1.00 98.62 159 TYR A CA 1
ATOM 1195 C C . TYR A 1 159 ? -6.248 -4.103 10.656 1.00 98.62 159 TYR A C 1
ATOM 1197 O O . TYR A 1 159 ? -7.248 -3.417 10.443 1.00 98.62 159 TYR A O 1
ATOM 1205 N N . SER A 1 160 ? -6.064 -4.776 11.790 1.00 97.81 160 SER A N 1
ATOM 1206 C CA . SER A 1 160 ? -7.031 -4.785 12.895 1.00 97.81 160 SER A CA 1
ATOM 1207 C C . SER A 1 160 ? -6.314 -4.751 14.240 1.00 97.81 160 SER A C 1
ATOM 1209 O O . SER A 1 160 ? -5.213 -5.295 14.380 1.00 97.81 160 SER A O 1
ATOM 1211 N N . ASP A 1 161 ? -6.929 -4.137 15.242 1.00 95.25 161 ASP A N 1
ATOM 1212 C CA . ASP A 1 161 ? -6.358 -4.026 16.583 1.00 95.25 161 ASP A CA 1
ATOM 1213 C C . ASP A 1 161 ? -7.469 -3.949 17.627 1.00 95.25 161 ASP A C 1
ATOM 1215 O O . ASP A 1 161 ? -8.355 -3.105 17.527 1.00 95.25 161 ASP A O 1
ATOM 1219 N N . SER A 1 162 ? -7.423 -4.830 18.629 1.00 92.25 162 SER A N 1
ATOM 1220 C CA . SER A 1 162 ? -8.510 -4.986 19.604 1.00 92.25 162 SER A CA 1
ATOM 1221 C C . SER A 1 162 ? -8.807 -3.715 20.413 1.00 92.25 162 SER A C 1
ATOM 1223 O O . SER A 1 162 ? -9.928 -3.533 20.886 1.00 92.25 162 SER A O 1
ATOM 1225 N N . GLY A 1 163 ? -7.824 -2.819 20.560 1.00 89.25 163 GLY A N 1
ATOM 1226 C CA . GLY A 1 163 ? -7.954 -1.539 21.261 1.00 89.25 163 GLY A CA 1
ATOM 1227 C C . GLY A 1 163 ? -8.184 -0.342 20.339 1.00 89.25 163 GLY A C 1
ATOM 1228 O O . GLY A 1 163 ? -8.067 0.800 20.790 1.00 89.25 163 GLY A O 1
ATOM 1229 N N . PHE A 1 164 ? -8.443 -0.568 19.051 1.00 92.31 164 PHE A N 1
ATOM 1230 C CA . PHE A 1 164 ? -8.612 0.476 18.050 1.00 92.31 164 PHE A CA 1
ATOM 1231 C C . PHE A 1 164 ? -9.981 0.337 17.372 1.00 92.31 164 PHE A C 1
ATOM 1233 O O . PHE A 1 164 ? -10.297 -0.729 16.861 1.00 92.31 164 PHE A O 1
ATOM 1240 N N . PRO A 1 165 ? -10.808 1.393 17.345 1.00 92.94 165 PRO A N 1
ATOM 1241 C CA . PRO A 1 165 ? -12.213 1.293 16.942 1.00 92.94 165 PRO A CA 1
ATOM 1242 C C . PRO A 1 165 ? -12.444 1.115 15.435 1.00 92.94 165 PRO A C 1
ATOM 1244 O O . PRO A 1 165 ? -13.593 1.018 15.010 1.00 92.94 165 PRO A O 1
ATOM 1247 N N . VAL A 1 166 ? -11.386 1.133 14.619 1.00 95.75 166 VAL A N 1
ATOM 1248 C CA . VAL A 1 166 ? -11.501 0.994 13.165 1.00 95.75 166 VAL A CA 1
ATOM 1249 C C . VAL A 1 166 ? -10.594 -0.110 12.640 1.00 95.75 166 VAL A C 1
ATOM 1251 O O . VAL A 1 166 ? -9.424 -0.199 13.015 1.00 95.75 166 VAL A O 1
ATOM 1254 N N . ASP A 1 167 ? -11.125 -0.887 11.707 1.00 97.81 167 ASP A N 1
ATOM 1255 C CA . ASP A 1 167 ? -10.363 -1.810 10.876 1.00 97.81 167 ASP A CA 1
ATOM 1256 C C . ASP A 1 167 ? -10.034 -1.134 9.543 1.00 97.81 167 ASP A C 1
ATOM 1258 O O . ASP A 1 167 ? -10.813 -0.326 9.023 1.00 97.81 167 ASP A O 1
ATOM 1262 N N . VAL A 1 168 ? -8.870 -1.450 8.980 1.00 98.62 168 VAL A N 1
ATOM 1263 C CA . VAL A 1 168 ? -8.428 -0.888 7.700 1.00 98.62 168 VAL A CA 1
ATOM 1264 C C . VAL A 1 168 ? -8.109 -2.014 6.732 1.00 98.62 168 VAL A C 1
ATOM 1266 O O . VAL A 1 168 ? -7.328 -2.903 7.053 1.00 98.62 168 VAL A O 1
ATOM 1269 N N . LYS A 1 169 ? -8.668 -1.944 5.526 1.00 98.75 169 LYS A N 1
ATOM 1270 C CA . LYS A 1 169 ? -8.312 -2.804 4.396 1.00 98.75 169 LYS A CA 1
ATOM 1271 C C . LYS A 1 169 ? -7.599 -1.965 3.343 1.00 98.75 169 LYS A C 1
ATOM 1273 O O . LYS A 1 169 ? -8.111 -0.922 2.943 1.00 98.75 169 LYS A O 1
ATOM 1278 N N . MET A 1 170 ? -6.434 -2.421 2.898 1.00 98.75 170 MET A N 1
ATOM 1279 C CA . MET A 1 170 ? -5.690 -1.859 1.774 1.00 98.75 170 MET A CA 1
ATOM 1280 C C . MET A 1 170 ? -5.705 -2.848 0.613 1.00 98.75 170 MET A C 1
ATOM 1282 O O . MET A 1 170 ? -5.250 -3.977 0.767 1.00 98.75 170 MET A O 1
ATOM 1286 N N . GLU A 1 171 ? -6.165 -2.416 -0.555 1.00 98.44 171 GLU A N 1
ATOM 1287 C CA . GLU A 1 171 ? -5.995 -3.142 -1.815 1.00 98.44 171 GLU A CA 1
ATOM 1288 C C . GLU A 1 171 ? -4.984 -2.385 -2.666 1.00 98.44 171 GLU A C 1
ATOM 1290 O O . GLU A 1 171 ? -5.112 -1.180 -2.865 1.00 98.44 171 GLU A O 1
ATOM 1295 N N . ALA A 1 172 ? -3.951 -3.076 -3.137 1.00 98.06 172 ALA A N 1
ATOM 1296 C CA . ALA A 1 172 ? -2.885 -2.478 -3.921 1.00 98.06 172 ALA A CA 1
ATOM 1297 C C . ALA A 1 172 ? -2.623 -3.285 -5.192 1.00 98.06 172 ALA A C 1
ATOM 1299 O O . ALA A 1 172 ? -2.440 -4.505 -5.149 1.00 98.06 172 ALA A O 1
ATOM 1300 N N . TYR A 1 173 ? -2.630 -2.594 -6.329 1.00 96.25 173 TYR A N 1
ATOM 1301 C CA . TYR A 1 173 ? -2.539 -3.212 -7.649 1.00 96.25 173 TYR A CA 1
ATOM 1302 C C . TYR A 1 173 ? -2.085 -2.212 -8.716 1.00 96.25 173 TYR A C 1
ATOM 1304 O O . TYR A 1 173 ? -2.146 -0.998 -8.536 1.00 96.25 173 TYR A O 1
ATOM 1312 N N . SER A 1 174 ? -1.665 -2.731 -9.865 1.00 94.69 174 SER A N 1
ATOM 1313 C CA . SER A 1 174 ? -1.692 -1.984 -11.126 1.00 94.69 174 SER A CA 1
ATOM 1314 C C . SER A 1 174 ? -2.872 -2.482 -11.949 1.00 94.69 174 SER A C 1
ATOM 1316 O O . SER A 1 174 ? -3.216 -3.662 -11.834 1.00 94.69 174 SER A O 1
ATOM 1318 N N . PRO A 1 175 ? -3.512 -1.631 -12.768 1.00 90.62 175 PRO A N 1
ATOM 1319 C CA . PRO A 1 175 ? -4.610 -2.078 -13.615 1.00 90.62 175 PRO A CA 1
ATOM 1320 C C . PRO A 1 175 ? -4.082 -3.167 -14.551 1.00 90.62 175 PRO A C 1
ATOM 1322 O O . PRO A 1 175 ? -3.285 -2.872 -15.424 1.00 90.62 175 PRO A O 1
ATOM 1325 N N . PHE A 1 176 ? -4.464 -4.428 -14.342 1.00 90.50 176 PHE A N 1
ATOM 1326 C CA . PHE A 1 176 ? -4.052 -5.552 -15.184 1.00 90.50 176 PHE A CA 1
ATOM 1327 C C . PHE A 1 176 ? -5.305 -6.158 -15.803 1.00 90.50 176 PHE A C 1
ATOM 1329 O O . PHE A 1 176 ? -6.022 -6.942 -15.180 1.00 90.50 176 PHE A O 1
ATOM 1336 N N . ILE A 1 177 ? -5.605 -5.707 -17.016 1.00 93.62 177 ILE A N 1
ATOM 1337 C CA . ILE A 1 177 ? -6.890 -5.910 -17.674 1.00 93.62 177 ILE A CA 1
ATOM 1338 C C . ILE A 1 177 ? -6.674 -6.904 -18.821 1.00 93.62 177 ILE A C 1
ATOM 1340 O O . ILE A 1 177 ? -5.958 -6.591 -19.780 1.00 93.62 177 ILE A O 1
ATOM 1344 N N . PRO A 1 178 ? -7.260 -8.115 -18.752 1.00 93.06 178 PRO A N 1
ATOM 1345 C CA . PRO A 1 178 ? -7.123 -9.099 -19.815 1.00 93.06 178 PRO A CA 1
ATOM 1346 C C . PRO A 1 178 ? -7.502 -8.514 -21.176 1.00 93.06 178 PRO A C 1
ATOM 1348 O O . PRO A 1 178 ? -8.543 -7.880 -21.312 1.00 93.06 178 PRO A O 1
ATOM 1351 N N . LEU A 1 179 ? -6.659 -8.768 -22.180 1.00 95.44 179 LEU A N 1
ATOM 1352 C CA . LEU A 1 179 ? -6.794 -8.285 -23.563 1.00 95.44 179 LEU A CA 1
ATOM 1353 C C . LEU A 1 179 ? -6.594 -6.769 -23.772 1.00 95.44 179 LEU A C 1
ATOM 1355 O O . LEU A 1 179 ? -6.470 -6.349 -24.918 1.00 95.44 179 LEU A O 1
ATOM 1359 N N . GLU A 1 180 ? -6.424 -5.976 -22.712 1.00 96.50 180 GLU A N 1
ATOM 1360 C CA . GLU A 1 180 ? -6.165 -4.531 -22.788 1.00 96.50 180 GLU A CA 1
ATOM 1361 C C . GLU A 1 180 ? -4.708 -4.222 -22.425 1.00 96.50 180 GLU A C 1
ATOM 1363 O O . GLU A 1 180 ? -4.373 -3.744 -21.337 1.00 96.50 180 GLU A O 1
ATOM 1368 N N . ALA A 1 181 ? -3.800 -4.528 -23.354 1.00 94.50 181 ALA A N 1
ATOM 1369 C CA . ALA A 1 181 ? -2.360 -4.401 -23.127 1.00 94.50 181 ALA A CA 1
ATOM 1370 C C . ALA A 1 181 ? -1.918 -2.958 -22.827 1.00 94.50 181 ALA A C 1
ATOM 1372 O O . ALA A 1 181 ? -0.994 -2.755 -22.043 1.00 94.50 181 ALA A O 1
ATOM 1373 N N . ARG A 1 182 ? -2.571 -1.960 -23.441 1.00 94.88 182 ARG A N 1
ATOM 1374 C CA . ARG A 1 182 ? -2.231 -0.542 -23.259 1.00 94.88 182 ARG A CA 1
ATOM 1375 C C . ARG A 1 182 ? -2.506 -0.080 -21.832 1.00 94.88 182 ARG A C 1
ATOM 1377 O O . ARG A 1 182 ? -1.622 0.501 -21.210 1.00 94.88 182 ARG A O 1
ATOM 1384 N N . ASP A 1 183 ? -3.696 -0.369 -21.322 1.00 95.25 183 ASP A N 1
ATOM 1385 C CA . ASP A 1 183 ? -4.081 0.016 -19.964 1.00 95.25 183 ASP A CA 1
ATOM 1386 C C . ASP A 1 183 ? -3.337 -0.834 -18.929 1.00 95.25 183 ASP A C 1
ATOM 1388 O O . ASP A 1 183 ? -2.928 -0.333 -17.884 1.00 95.25 183 ASP A O 1
ATOM 1392 N N . SER A 1 184 ? -3.025 -2.085 -19.286 1.00 95.44 184 SER A N 1
ATOM 1393 C CA . SER A 1 184 ? -2.169 -2.962 -18.482 1.00 95.44 184 SER A CA 1
ATOM 1394 C C . SER A 1 184 ? -0.711 -2.506 -18.372 1.00 95.44 184 SER A C 1
ATOM 1396 O O . SER A 1 184 ? 0.017 -2.976 -17.498 1.00 95.44 184 SER A O 1
ATOM 1398 N N . ALA A 1 185 ? -0.265 -1.601 -19.247 1.00 95.00 185 ALA A N 1
ATOM 1399 C CA . ALA A 1 185 ? 1.094 -1.061 -19.276 1.00 95.00 185 ALA A CA 1
ATOM 1400 C C . ALA A 1 185 ? 1.229 0.303 -18.572 1.00 95.00 185 ALA A C 1
ATOM 1402 O O . ALA A 1 185 ? 2.294 0.920 -18.630 1.00 95.00 185 ALA A O 1
ATOM 1403 N N . LEU A 1 186 ? 0.174 0.802 -17.914 1.00 95.88 186 LEU A N 1
ATOM 1404 C CA . LEU A 1 186 ? 0.229 2.086 -17.215 1.00 95.88 186 LEU A CA 1
ATOM 1405 C C . LEU A 1 186 ? 1.279 2.066 -16.081 1.00 95.88 186 LEU A C 1
ATOM 1407 O O . LEU A 1 186 ? 1.284 1.137 -15.267 1.00 95.88 186 LEU A O 1
ATOM 1411 N N . PRO A 1 187 ? 2.138 3.100 -15.962 1.00 94.56 187 PRO A N 1
ATOM 1412 C CA . PRO A 1 187 ? 3.101 3.240 -14.869 1.00 94.56 187 PRO A CA 1
ATOM 1413 C C . PRO A 1 187 ? 2.410 3.746 -13.595 1.00 94.56 187 PRO A C 1
ATOM 1415 O O . PRO A 1 187 ? 2.704 4.831 -13.096 1.00 94.56 187 PRO A O 1
ATOM 1418 N N . ALA A 1 188 ? 1.440 2.978 -13.100 1.00 94.50 188 ALA A N 1
ATOM 1419 C CA . ALA A 1 188 ? 0.582 3.362 -11.990 1.00 94.50 188 ALA A CA 1
ATOM 1420 C C . ALA A 1 188 ? 0.418 2.217 -10.988 1.00 94.50 188 ALA A C 1
ATOM 1422 O O . ALA A 1 188 ? 0.099 1.088 -11.364 1.00 94.50 188 ALA A O 1
ATOM 1423 N N . THR A 1 189 ? 0.579 2.544 -9.709 1.00 95.81 189 THR A N 1
ATOM 1424 C CA . THR A 1 189 ? 0.191 1.704 -8.573 1.00 95.81 189 THR A CA 1
ATOM 1425 C C . THR A 1 189 ? -0.982 2.383 -7.881 1.00 95.81 189 THR A C 1
ATOM 1427 O O . THR A 1 189 ? -0.884 3.547 -7.493 1.00 95.81 189 THR A O 1
ATOM 1430 N N . ILE A 1 190 ? -2.087 1.666 -7.745 1.00 96.94 190 ILE A N 1
ATOM 1431 C CA . ILE A 1 190 ? -3.314 2.128 -7.107 1.00 96.94 190 ILE A CA 1
ATOM 1432 C C . ILE A 1 190 ? -3.366 1.526 -5.707 1.00 96.94 190 ILE A C 1
ATOM 1434 O O . ILE A 1 190 ? -3.058 0.350 -5.534 1.00 96.94 190 ILE A O 1
ATOM 1438 N N . PHE A 1 191 ? -3.749 2.348 -4.730 1.00 98.19 191 PHE A N 1
ATOM 1439 C CA . PHE A 1 191 ? -4.047 1.936 -3.364 1.00 98.19 191 PHE A CA 1
ATOM 1440 C C . PHE A 1 191 ? -5.482 2.332 -3.037 1.00 98.19 191 PHE A C 1
ATOM 1442 O O . PHE A 1 191 ? -5.793 3.521 -2.969 1.00 98.19 191 PHE A O 1
ATOM 1449 N N . GLU A 1 192 ? -6.341 1.350 -2.805 1.00 98.19 192 GLU A N 1
ATOM 1450 C CA . GLU A 1 192 ? -7.687 1.561 -2.282 1.00 98.19 192 GLU A CA 1
ATOM 1451 C C . GLU A 1 192 ? -7.671 1.277 -0.782 1.00 98.19 192 GLU A C 1
ATOM 1453 O O . GLU A 1 192 ? -7.331 0.176 -0.348 1.00 98.19 192 GLU A O 1
ATOM 1458 N N . ILE A 1 193 ? -7.992 2.288 0.026 1.00 98.50 193 ILE A N 1
ATOM 1459 C CA . ILE A 1 193 ? -7.972 2.188 1.487 1.00 98.50 193 ILE A CA 1
ATOM 1460 C C . ILE A 1 193 ? -9.399 2.328 1.997 1.00 98.50 193 ILE A C 1
ATOM 1462 O O . ILE A 1 193 ? -9.998 3.398 1.919 1.00 98.50 193 ILE A O 1
ATOM 1466 N N . THR A 1 194 ? -9.924 1.240 2.550 1.00 98.56 194 THR A N 1
ATOM 1467 C CA . THR A 1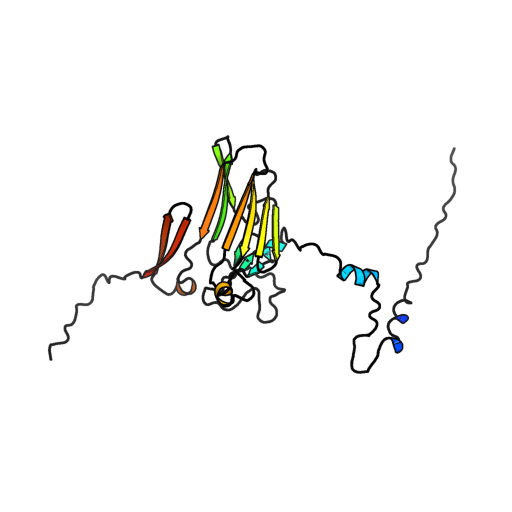 194 ? -11.241 1.201 3.185 1.00 98.56 194 THR A CA 1
ATOM 1468 C C . THR A 1 194 ? -11.065 1.215 4.695 1.00 98.56 194 THR A C 1
ATOM 1470 O O . THR A 1 194 ? -10.429 0.324 5.254 1.00 98.56 194 THR A O 1
ATOM 1473 N N . VAL A 1 195 ? -11.644 2.213 5.361 1.00 98.12 195 VAL A N 1
ATOM 1474 C CA . VAL A 1 195 ? -11.675 2.313 6.825 1.00 98.12 195 VAL A CA 1
ATOM 1475 C C . VAL A 1 195 ? -13.084 1.976 7.299 1.00 98.12 195 VAL A C 1
ATOM 1477 O O . VAL A 1 195 ? -14.044 2.620 6.882 1.00 98.12 195 VAL A O 1
ATOM 1480 N N . SER A 1 196 ? -13.210 0.970 8.161 1.00 97.38 196 SER A N 1
ATOM 1481 C CA . SER A 1 196 ? -14.491 0.508 8.702 1.00 97.38 196 SER A CA 1
ATOM 1482 C C . SER A 1 196 ? -14.527 0.730 10.207 1.00 97.38 196 SER A C 1
ATOM 1484 O O . SER A 1 196 ? -13.638 0.267 10.913 1.00 97.38 196 SER A O 1
ATOM 1486 N N . ASN A 1 197 ? -15.549 1.421 10.711 1.00 95.12 197 ASN A N 1
ATOM 1487 C CA . ASN A 1 197 ? -15.782 1.526 12.151 1.00 95.12 197 ASN A CA 1
ATOM 1488 C C . ASN A 1 197 ? -16.412 0.224 12.656 1.00 95.12 197 ASN A C 1
ATOM 1490 O O . ASN A 1 197 ? -17.556 -0.075 12.319 1.00 95.12 197 ASN A O 1
ATOM 1494 N N . SER A 1 198 ? -15.656 -0.545 13.436 1.00 89.31 198 SER A N 1
ATOM 1495 C CA . SER A 1 198 ? -16.094 -1.809 14.036 1.00 89.31 198 SER A CA 1
ATOM 1496 C C . SER A 1 198 ? -16.555 -1.650 15.490 1.00 89.31 198 SER A C 1
ATOM 1498 O O . SER A 1 198 ? -16.928 -2.631 16.133 1.00 89.31 198 SER A O 1
ATOM 1500 N N . SER A 1 199 ? -16.572 -0.414 16.002 1.00 88.50 199 SER A N 1
ATOM 1501 C CA . SER A 1 199 ? -17.048 -0.072 17.343 1.00 88.50 199 SER A CA 1
ATOM 1502 C C . SER A 1 199 ? -18.496 0.437 17.360 1.00 88.50 199 SER A C 1
ATOM 1504 O O . SER A 1 199 ? -19.105 0.698 16.324 1.00 88.50 199 SER A O 1
ATOM 1506 N N . ASP A 1 200 ? -19.045 0.607 18.564 1.00 88.75 200 ASP A N 1
ATOM 1507 C CA . ASP A 1 200 ? -20.345 1.241 18.814 1.00 88.75 200 ASP A CA 1
ATOM 1508 C C . ASP A 1 200 ? -20.249 2.766 19.026 1.00 88.75 200 ASP A C 1
ATOM 1510 O O . ASP A 1 200 ? -21.258 3.424 19.281 1.00 88.75 200 ASP A O 1
ATOM 1514 N N . GLN A 1 201 ? -19.045 3.335 18.922 1.00 87.50 201 GLN A N 1
ATOM 1515 C CA . GLN A 1 201 ? -18.786 4.758 19.118 1.00 87.50 201 GLN A CA 1
ATOM 1516 C C . GLN A 1 201 ? -18.709 5.492 17.781 1.00 87.50 201 GLN A C 1
ATOM 1518 O O . GLN A 1 201 ? -18.230 4.958 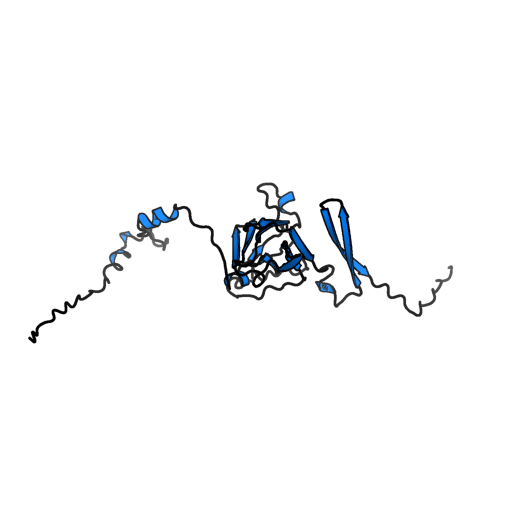16.781 1.00 87.50 201 GLN A O 1
ATOM 1523 N N . GLU A 1 202 ? -19.121 6.757 17.764 1.00 91.88 202 GLU A N 1
ATOM 1524 C CA . GLU A 1 202 ? -18.860 7.634 16.625 1.00 91.88 202 GLU A CA 1
ATOM 1525 C C . GLU A 1 202 ? -17.375 8.022 16.594 1.00 91.88 202 GLU A C 1
ATOM 1527 O O . GLU A 1 202 ? -16.802 8.444 17.603 1.00 91.88 202 GLU A O 1
ATOM 1532 N N . VAL A 1 203 ? -16.742 7.870 15.429 1.00 94.31 203 VAL A N 1
ATOM 1533 C CA . VAL A 1 203 ? -15.314 8.133 15.233 1.00 94.31 203 VAL A CA 1
ATOM 1534 C C . VAL A 1 203 ? -15.120 8.927 13.949 1.00 94.31 203 VAL A C 1
ATOM 1536 O O . VAL A 1 203 ? -15.607 8.539 12.889 1.00 94.31 203 VAL A O 1
ATOM 1539 N N . SER A 1 204 ? -14.364 10.021 14.032 1.00 95.06 204 SER A N 1
ATOM 1540 C CA . SER A 1 204 ? -13.843 10.699 12.846 1.00 95.06 204 SER A CA 1
ATOM 1541 C C . SER A 1 204 ? -12.533 10.035 12.434 1.00 95.06 204 SER A C 1
ATOM 1543 O O . SER A 1 204 ? -11.645 9.875 13.272 1.00 95.06 204 SER A O 1
ATOM 1545 N N . ALA A 1 205 ? -12.404 9.648 11.166 1.00 95.69 205 ALA A N 1
ATOM 1546 C CA . ALA A 1 205 ? -11.217 8.985 10.642 1.00 95.69 205 ALA A CA 1
ATOM 1547 C C . ALA A 1 205 ? -10.673 9.717 9.411 1.00 95.69 205 ALA A C 1
ATOM 1549 O O . ALA A 1 205 ? -11.432 10.136 8.541 1.00 95.69 205 ALA A O 1
ATOM 1550 N N . ASN A 1 206 ? -9.350 9.835 9.332 1.00 95.75 206 ASN A N 1
ATOM 1551 C CA . ASN A 1 206 ? -8.623 10.386 8.195 1.00 95.75 206 ASN A CA 1
ATOM 1552 C C . ASN A 1 206 ? -7.562 9.390 7.737 1.00 95.75 206 ASN A C 1
ATOM 1554 O O . ASN A 1 206 ? -6.883 8.774 8.562 1.00 95.75 206 ASN A O 1
ATOM 1558 N N . VAL A 1 207 ? -7.374 9.280 6.425 1.00 96.88 207 VAL A N 1
ATOM 1559 C CA . VAL A 1 207 ? -6.245 8.554 5.841 1.00 96.88 207 VAL A CA 1
ATOM 1560 C C . VAL A 1 207 ? -5.157 9.562 5.497 1.00 96.88 207 VAL A C 1
ATOM 1562 O O . VAL A 1 207 ? -5.374 10.510 4.747 1.00 96.88 207 VAL A O 1
ATOM 1565 N N . LEU A 1 208 ? -3.976 9.354 6.062 1.00 96.38 208 LEU A N 1
ATOM 1566 C CA . LEU A 1 208 ? -2.776 10.126 5.781 1.00 96.38 208 LEU A CA 1
ATOM 1567 C C . LEU A 1 208 ? -1.894 9.327 4.827 1.00 96.38 208 LEU A C 1
ATOM 1569 O O . LEU A 1 208 ? -1.756 8.113 4.977 1.00 96.38 208 LEU A O 1
ATOM 1573 N N . SER A 1 209 ? -1.245 10.010 3.893 1.00 95.88 209 SER A N 1
ATOM 1574 C CA . SER A 1 209 ? -0.252 9.419 3.000 1.00 95.88 209 SER A CA 1
ATOM 1575 C C . SER A 1 209 ? 0.998 10.288 2.943 1.00 95.88 209 SER A C 1
ATOM 1577 O O . SER A 1 209 ? 0.952 11.502 3.156 1.00 95.88 209 SER A O 1
ATOM 1579 N N . TRP A 1 210 ? 2.143 9.665 2.681 1.00 95.94 210 TRP A N 1
ATOM 1580 C CA . TRP A 1 210 ? 3.377 10.381 2.386 1.00 95.94 210 TRP A CA 1
ATOM 1581 C C . TRP A 1 210 ? 4.174 9.641 1.323 1.00 95.94 210 TRP A C 1
ATOM 1583 O O . TRP A 1 210 ? 4.253 8.413 1.312 1.00 95.94 210 TRP A O 1
ATOM 1593 N N . LEU A 1 211 ? 4.824 10.414 0.460 1.00 96.00 211 LEU A N 1
ATOM 1594 C CA . LEU A 1 211 ? 5.769 9.924 -0.526 1.00 96.00 211 LEU A CA 1
ATOM 1595 C C . LEU A 1 211 ? 6.948 10.896 -0.593 1.00 96.00 211 LEU A C 1
ATOM 1597 O O . LEU A 1 211 ? 6.785 12.108 -0.732 1.00 96.00 211 LEU A O 1
ATOM 1601 N N . GLY A 1 212 ? 8.151 10.367 -0.406 1.00 94.81 212 GLY A N 1
ATOM 1602 C CA . GLY A 1 212 ? 9.382 11.123 -0.546 1.00 94.81 212 GLY A CA 1
ATOM 1603 C C . GLY A 1 212 ? 9.692 11.402 -2.013 1.00 94.81 212 GLY A C 1
ATOM 1604 O O . GLY A 1 212 ? 9.375 10.612 -2.898 1.00 94.81 212 GLY A O 1
ATOM 1605 N N . ASN A 1 213 ? 10.387 12.506 -2.270 1.00 94.38 213 ASN A N 1
ATOM 1606 C CA . ASN A 1 213 ? 10.836 12.824 -3.618 1.00 94.38 213 ASN A CA 1
ATOM 1607 C C . ASN A 1 213 ? 11.936 11.836 -4.061 1.00 94.38 213 ASN A C 1
ATOM 1609 O O . ASN A 1 213 ? 13.052 11.864 -3.539 1.00 94.38 213 ASN A O 1
ATOM 1613 N N . GLY A 1 214 ? 11.595 10.954 -5.006 1.00 92.25 214 GLY A N 1
ATOM 1614 C CA . GLY A 1 214 ? 12.504 9.986 -5.627 1.00 92.25 214 GLY A CA 1
ATOM 1615 C C . GLY A 1 214 ? 13.118 10.447 -6.955 1.00 92.25 214 GLY A C 1
ATOM 1616 O O . GLY A 1 214 ? 13.821 9.669 -7.596 1.00 92.25 214 GLY A O 1
ATOM 1617 N N . VAL A 1 215 ? 12.863 11.679 -7.405 1.00 92.25 215 VAL A N 1
ATOM 1618 C CA . VAL A 1 215 ? 13.416 12.190 -8.668 1.00 92.25 215 VAL A CA 1
ATOM 1619 C C . VAL A 1 215 ? 14.939 12.214 -8.583 1.00 92.25 215 VAL A C 1
ATOM 1621 O O . VAL A 1 215 ? 15.510 12.624 -7.571 1.00 92.25 215 VAL A O 1
ATOM 1624 N N . ASN A 1 216 ? 15.602 11.747 -9.647 1.00 89.06 216 ASN A N 1
ATOM 1625 C CA . ASN A 1 216 ? 17.061 11.659 -9.730 1.00 89.06 216 ASN A CA 1
ATOM 1626 C C . ASN A 1 216 ? 17.705 10.841 -8.590 1.00 89.06 216 ASN A C 1
ATOM 1628 O O . ASN A 1 216 ? 18.858 11.080 -8.219 1.00 89.06 216 ASN A O 1
ATOM 1632 N N . TYR A 1 217 ? 16.987 9.848 -8.042 1.00 87.81 217 TYR A N 1
ATOM 1633 C CA . TYR A 1 217 ? 17.449 9.039 -6.909 1.00 87.81 217 TYR A CA 1
ATOM 1634 C C . TYR A 1 217 ? 18.865 8.463 -7.096 1.00 87.81 217 TYR A C 1
ATOM 1636 O O . TYR A 1 217 ? 19.668 8.495 -6.159 1.00 87.81 217 TYR A O 1
ATOM 1644 N N . THR A 1 218 ? 19.196 7.984 -8.300 1.00 85.31 218 THR A N 1
ATOM 1645 C CA . THR A 1 218 ? 20.502 7.385 -8.633 1.00 85.31 218 THR A CA 1
ATOM 1646 C C . THR A 1 218 ? 21.641 8.397 -8.730 1.00 85.31 218 THR A C 1
ATOM 1648 O O . THR A 1 218 ? 22.796 8.051 -8.474 1.00 85.31 218 THR A O 1
ATOM 1651 N N . VAL A 1 219 ? 21.341 9.654 -9.064 1.00 84.56 219 VAL A N 1
ATOM 1652 C CA . VAL A 1 219 ? 22.340 10.708 -9.312 1.00 84.56 219 VAL A CA 1
ATOM 1653 C C . VAL A 1 219 ? 22.354 11.797 -8.241 1.00 84.56 219 VAL A C 1
ATOM 1655 O O . VAL A 1 219 ? 23.133 12.740 -8.349 1.00 84.56 219 VAL A O 1
ATOM 1658 N N . LYS A 1 220 ? 21.581 11.648 -7.158 1.00 79.00 220 LYS A N 1
ATOM 1659 C CA . LYS A 1 220 ? 21.502 12.610 -6.038 1.00 79.00 220 LYS A CA 1
ATOM 1660 C C . LYS A 1 220 ? 22.843 12.996 -5.404 1.00 79.00 220 LYS A C 1
ATOM 1662 O O . LYS A 1 220 ? 22.959 14.070 -4.834 1.00 79.00 220 LYS A O 1
ATOM 1667 N N . ASN A 1 221 ? 23.852 12.129 -5.518 1.00 79.50 221 ASN A N 1
ATOM 1668 C CA . ASN A 1 221 ? 25.207 12.366 -5.006 1.00 79.50 221 ASN A CA 1
ATOM 1669 C C . ASN A 1 221 ? 26.201 12.816 -6.096 1.00 79.50 221 ASN A C 1
ATOM 1671 O O . ASN A 1 221 ? 27.391 12.934 -5.821 1.00 79.50 221 ASN A O 1
ATOM 1675 N N . ARG A 1 222 ? 25.750 12.974 -7.346 1.00 79.56 222 ARG A N 1
ATOM 1676 C CA . ARG A 1 222 ? 26.595 13.239 -8.524 1.00 79.56 222 ARG A CA 1
ATOM 1677 C C . ARG A 1 222 ? 26.181 14.484 -9.309 1.00 79.56 222 ARG A C 1
ATOM 1679 O O . 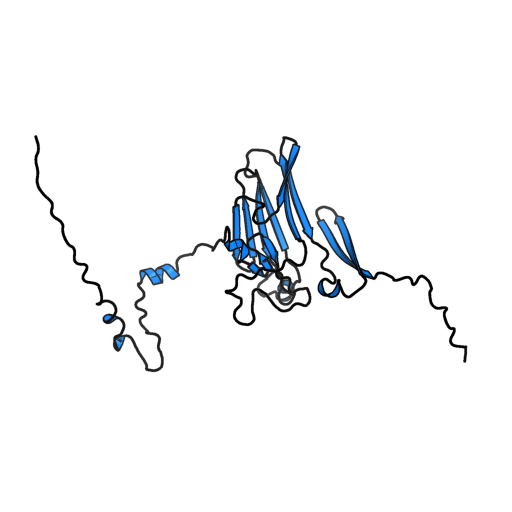ARG A 1 222 ? 26.963 14.944 -10.133 1.00 79.56 222 ARG A O 1
ATOM 1686 N N . ALA A 1 223 ? 24.982 15.009 -9.078 1.00 77.81 223 ALA A N 1
ATOM 1687 C CA . ALA A 1 223 ? 24.447 16.176 -9.768 1.00 77.81 223 ALA A CA 1
ATOM 1688 C C . ALA A 1 223 ? 24.006 17.249 -8.766 1.00 77.81 223 ALA A C 1
ATOM 1690 O O . ALA A 1 223 ? 23.538 16.934 -7.672 1.00 77.81 223 ALA A O 1
ATOM 1691 N N . ASP A 1 224 ? 24.149 18.518 -9.154 1.00 85.50 224 ASP A N 1
ATOM 1692 C CA . ASP A 1 224 ? 23.772 19.655 -8.317 1.00 85.50 224 ASP A CA 1
ATOM 1693 C C . ASP A 1 224 ? 22.324 20.079 -8.586 1.00 85.50 224 ASP A C 1
ATOM 1695 O O . ASP A 1 224 ? 22.016 20.920 -9.433 1.00 85.50 224 ASP A O 1
ATOM 1699 N N . PHE A 1 225 ? 21.409 19.443 -7.864 1.00 87.25 225 PHE A N 1
ATOM 1700 C CA . PHE A 1 225 ? 19.991 19.770 -7.887 1.00 87.25 225 PHE A CA 1
ATOM 1701 C C . PHE A 1 225 ? 19.421 19.776 -6.469 1.00 87.25 225 PHE A C 1
ATOM 1703 O O . PHE A 1 225 ? 20.023 19.269 -5.518 1.00 87.25 225 PHE A O 1
ATOM 1710 N N . SER A 1 226 ? 18.238 20.359 -6.334 1.00 87.88 226 SER A N 1
ATOM 1711 C CA . SER A 1 226 ? 17.395 20.237 -5.149 1.00 87.88 226 SER A CA 1
ATOM 1712 C C . SER A 1 226 ? 16.074 19.597 -5.554 1.00 87.88 226 SER A C 1
ATOM 1714 O O . SER A 1 226 ? 15.483 19.984 -6.561 1.00 87.88 226 SER A O 1
ATOM 1716 N N . GLY A 1 227 ? 15.588 18.636 -4.770 1.00 89.81 227 GLY A N 1
ATOM 1717 C CA . GLY A 1 227 ? 14.238 18.111 -4.956 1.00 89.81 227 GLY A CA 1
ATOM 1718 C C . GLY A 1 227 ? 13.201 19.196 -4.661 1.00 89.81 227 GLY A C 1
ATOM 1719 O O . GLY A 1 227 ? 13.299 19.895 -3.652 1.00 89.81 227 GLY A O 1
ATOM 1720 N N . LYS A 1 228 ? 12.197 19.324 -5.524 1.00 93.50 228 LYS A N 1
ATOM 1721 C CA . LYS A 1 228 ? 11.027 20.176 -5.319 1.00 93.50 228 LYS A CA 1
ATOM 1722 C C . LYS A 1 228 ? 9.782 19.309 -5.276 1.00 93.50 228 LYS A C 1
ATOM 1724 O O . LYS A 1 228 ? 9.619 18.395 -6.073 1.00 93.50 228 LYS A O 1
ATOM 1729 N N . THR A 1 229 ? 8.900 19.607 -4.337 1.00 95.62 229 THR A N 1
ATOM 1730 C CA . THR A 1 229 ? 7.592 18.968 -4.250 1.00 95.62 229 THR A CA 1
ATOM 1731 C C . THR A 1 229 ? 6.540 20.058 -4.337 1.00 95.62 229 THR A C 1
ATOM 1733 O O . THR A 1 229 ? 6.594 21.023 -3.578 1.00 95.62 229 THR A O 1
ATOM 1736 N N . ALA A 1 230 ? 5.620 19.922 -5.282 1.00 95.88 230 ALA A N 1
ATOM 1737 C CA . ALA A 1 230 ? 4.436 20.756 -5.391 1.00 95.88 230 ALA A CA 1
ATOM 1738 C C . ALA A 1 230 ? 3.221 19.968 -4.898 1.00 95.88 230 ALA A C 1
ATOM 1740 O O . ALA A 1 230 ? 3.139 18.757 -5.096 1.00 95.88 230 ALA A O 1
ATOM 1741 N N . PHE A 1 231 ? 2.290 20.667 -4.260 1.00 95.75 231 PHE A N 1
ATOM 1742 C CA . PHE A 1 231 ? 1.017 20.121 -3.813 1.00 95.75 231 PHE A CA 1
ATOM 1743 C C . PHE A 1 231 ? -0.106 20.974 -4.393 1.00 95.75 231 PHE A C 1
ATOM 1745 O O . PHE A 1 231 ? -0.011 22.203 -4.386 1.00 95.75 231 PHE A O 1
ATOM 1752 N N . ALA A 1 232 ? -1.149 20.320 -4.882 1.00 94.25 232 ALA A N 1
ATOM 1753 C CA . ALA A 1 232 ? -2.384 20.954 -5.314 1.00 94.25 232 ALA A CA 1
ATOM 1754 C C . ALA A 1 232 ? -3.566 20.076 -4.901 1.00 94.25 232 ALA A C 1
ATOM 1756 O O . ALA A 1 232 ? -3.428 18.859 -4.797 1.00 94.25 232 ALA A O 1
ATOM 1757 N N . SER A 1 233 ? -4.726 20.679 -4.675 1.00 95.50 233 SER A N 1
ATOM 1758 C CA . SER A 1 233 ? -5.954 19.948 -4.370 1.00 95.50 233 SER A CA 1
ATOM 1759 C C . SER A 1 233 ? -7.164 20.667 -4.944 1.00 95.50 233 SER A C 1
ATOM 1761 O O . SER A 1 233 ? -7.234 21.895 -4.883 1.00 95.50 233 SER A O 1
ATOM 1763 N N . GLU A 1 234 ? -8.123 19.899 -5.443 1.00 94.81 234 GLU A N 1
ATOM 1764 C CA . GLU A 1 234 ? -9.407 20.370 -5.946 1.00 94.81 234 GLU A CA 1
ATOM 1765 C C . GLU A 1 234 ? -10.497 19.365 -5.550 1.00 94.81 234 GLU A C 1
ATOM 1767 O O . GLU A 1 234 ? -10.450 18.198 -5.940 1.00 94.81 234 GLU A O 1
ATOM 1772 N N . GLY A 1 235 ? -11.470 19.812 -4.749 1.00 94.12 235 GLY A N 1
ATOM 1773 C CA . GLY A 1 235 ? -12.498 18.930 -4.188 1.00 94.12 235 GLY A CA 1
ATOM 1774 C C . GLY A 1 235 ? -11.884 17.769 -3.402 1.00 94.12 235 GLY A C 1
ATOM 1775 O O . GLY A 1 235 ? -11.042 17.985 -2.532 1.00 94.12 235 GLY A O 1
ATOM 1776 N N . ASP A 1 236 ? -12.283 16.548 -3.755 1.00 92.50 236 ASP A N 1
ATOM 1777 C CA . ASP A 1 236 ? -11.817 15.305 -3.124 1.00 92.50 236 ASP A CA 1
ATOM 1778 C C . ASP A 1 236 ? -10.503 14.774 -3.724 1.00 92.50 236 ASP A C 1
ATOM 1780 O O . ASP A 1 236 ? -10.031 13.695 -3.364 1.00 92.50 236 ASP A O 1
ATOM 1784 N N . VAL A 1 237 ? -9.898 15.516 -4.656 1.00 94.19 237 VAL A N 1
ATOM 1785 C CA . VAL A 1 237 ? -8.659 15.125 -5.328 1.00 94.19 237 VAL A CA 1
ATOM 1786 C C . 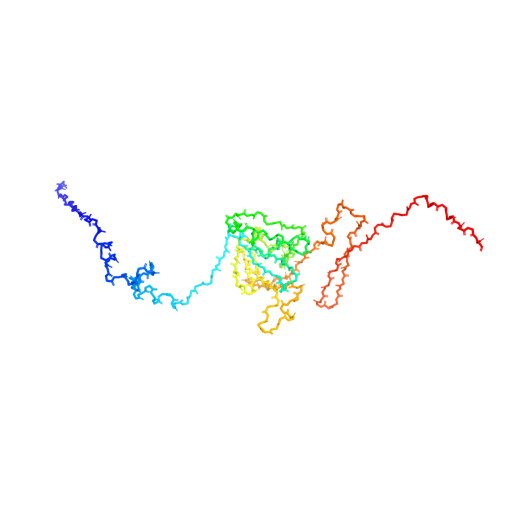VAL A 1 237 ? -7.505 15.966 -4.805 1.00 94.19 237 VAL A C 1
ATOM 1788 O O . VAL A 1 237 ? -7.533 17.195 -4.841 1.00 94.19 237 VAL A O 1
ATOM 1791 N N . ALA A 1 238 ? -6.441 15.297 -4.373 1.00 93.94 238 ALA A N 1
ATOM 1792 C CA . ALA A 1 238 ? -5.166 15.918 -4.046 1.00 93.94 238 ALA A CA 1
ATOM 1793 C C . ALA A 1 238 ? -4.053 15.319 -4.908 1.00 93.94 238 ALA A C 1
ATOM 1795 O O . ALA A 1 238 ? -4.030 14.121 -5.187 1.00 93.94 238 ALA A O 1
ATOM 1796 N N . GLN A 1 239 ? -3.108 16.159 -5.313 1.00 94.81 239 GLN A N 1
ATOM 1797 C CA . GLN A 1 239 ? -1.960 15.786 -6.119 1.00 94.81 239 GLN A CA 1
ATOM 1798 C C . GLN A 1 239 ? -0.673 16.235 -5.433 1.00 94.81 239 GLN A C 1
ATOM 1800 O O . GLN A 1 239 ? -0.521 17.391 -5.037 1.00 94.81 239 GLN A O 1
ATOM 1805 N N . LEU A 1 240 ? 0.285 15.314 -5.359 1.00 95.12 240 LEU A N 1
ATOM 1806 C CA . LEU A 1 240 ? 1.661 15.586 -4.972 1.00 95.12 240 LEU A CA 1
ATOM 1807 C C . LEU A 1 240 ? 2.558 15.344 -6.190 1.00 95.12 240 LEU A C 1
ATOM 1809 O O . LEU A 1 240 ? 2.593 14.237 -6.721 1.00 95.12 240 LEU A O 1
ATOM 1813 N N . VAL A 1 241 ? 3.272 16.372 -6.645 1.00 96.31 241 VAL A N 1
ATOM 1814 C CA . VAL A 1 241 ? 4.177 16.283 -7.799 1.00 96.31 241 VAL A CA 1
ATOM 1815 C C . VAL A 1 241 ? 5.607 16.492 -7.333 1.00 96.31 241 VAL A C 1
ATOM 1817 O O . VAL A 1 241 ? 5.951 17.543 -6.791 1.00 96.31 241 VAL A O 1
ATOM 1820 N N . HIS A 1 242 ? 6.452 15.495 -7.567 1.00 96.12 242 HIS A N 1
ATOM 1821 C CA . HIS A 1 242 ? 7.881 15.569 -7.300 1.00 96.12 242 HIS A CA 1
ATOM 1822 C C . HIS A 1 242 ? 8.637 15.944 -8.574 1.00 96.12 242 HIS A C 1
ATOM 1824 O O . HIS A 1 242 ? 8.481 15.302 -9.609 1.00 96.12 242 HIS A O 1
ATOM 1830 N N . THR A 1 243 ? 9.473 16.971 -8.486 1.00 94.50 243 THR A N 1
ATOM 1831 C CA . THR A 1 243 ? 10.397 17.408 -9.537 1.00 94.50 243 THR A CA 1
ATOM 1832 C C . THR A 1 243 ? 11.771 17.677 -8.927 1.00 94.50 243 THR A C 1
ATOM 1834 O O . THR A 1 243 ? 11.975 17.558 -7.715 1.00 94.50 243 THR A O 1
ATOM 1837 N N . ASP A 1 244 ? 12.724 18.083 -9.749 1.00 92.19 244 ASP A N 1
ATOM 1838 C CA . ASP A 1 244 ? 13.972 18.699 -9.328 1.00 92.19 244 ASP A CA 1
ATOM 1839 C C . ASP A 1 244 ? 14.043 20.161 -9.796 1.00 92.19 244 ASP A C 1
ATOM 1841 O O . ASP A 1 244 ? 13.256 20.626 -10.622 1.00 92.19 244 ASP A O 1
ATOM 1845 N N . ILE A 1 245 ? 14.960 20.918 -9.202 1.00 89.00 245 ILE A N 1
ATOM 1846 C CA . ILE A 1 245 ? 15.413 22.213 -9.702 1.00 89.00 245 ILE A CA 1
ATOM 1847 C C . ILE A 1 245 ? 16.935 22.146 -9.763 1.00 89.00 245 ILE A C 1
ATOM 1849 O O . ILE A 1 245 ? 17.574 21.841 -8.751 1.00 89.00 245 ILE A O 1
ATOM 1853 N N . GLN A 1 246 ? 17.517 22.455 -10.923 1.00 83.25 246 GLN A N 1
ATOM 1854 C CA . GLN A 1 246 ? 18.963 22.633 -11.032 1.00 83.25 246 GLN A CA 1
ATOM 1855 C C . GLN A 1 246 ? 19.404 23.770 -10.119 1.00 83.25 246 GLN A C 1
ATOM 1857 O O . GLN A 1 246 ? 18.841 24.869 -10.169 1.00 83.25 246 GLN A O 1
ATOM 1862 N N . LYS A 1 247 ? 20.429 23.533 -9.299 1.00 76.75 247 LYS A N 1
ATOM 1863 C CA . LYS A 1 247 ? 21.034 24.646 -8.577 1.00 76.75 247 LYS A CA 1
ATOM 1864 C C . LYS A 1 247 ? 21.814 25.470 -9.588 1.00 76.75 247 LYS A C 1
ATOM 1866 O O . LYS A 1 247 ? 22.818 25.026 -10.139 1.00 76.75 247 LYS A O 1
ATOM 1871 N N . VAL A 1 248 ? 21.323 26.672 -9.868 1.00 68.50 248 VAL A N 1
ATOM 1872 C CA . VAL A 1 248 ? 22.081 27.640 -10.653 1.00 68.50 248 VAL A CA 1
ATOM 1873 C C . VAL A 1 248 ? 23.243 28.087 -9.776 1.00 68.50 248 VAL A C 1
ATOM 1875 O O . VAL A 1 248 ? 23.061 28.881 -8.854 1.00 68.50 248 VAL A O 1
ATOM 1878 N N . ASN A 1 249 ? 24.435 27.560 -10.046 1.00 62.03 249 ASN A N 1
ATOM 1879 C CA . ASN A 1 249 ? 25.665 28.118 -9.507 1.00 62.03 249 ASN A CA 1
ATOM 1880 C C . ASN A 1 249 ? 25.894 29.465 -10.195 1.00 62.03 249 ASN A C 1
ATOM 1882 O O . ASN A 1 249 ? 26.516 29.543 -11.253 1.00 62.03 249 ASN A O 1
ATOM 1886 N N . VAL A 1 250 ? 25.342 30.532 -9.617 1.00 58.56 250 VAL A N 1
ATOM 1887 C CA . VAL A 1 250 ? 25.741 31.889 -9.981 1.00 58.56 250 VAL A CA 1
ATOM 1888 C C . VAL A 1 250 ? 27.174 32.034 -9.487 1.00 58.56 250 VAL A C 1
ATOM 1890 O O . VAL A 1 250 ? 27.410 32.153 -8.288 1.00 58.56 250 VAL A O 1
ATOM 1893 N N . ALA A 1 251 ? 28.142 31.931 -10.396 1.00 59.94 251 ALA A N 1
ATOM 1894 C CA . ALA A 1 251 ? 29.530 32.199 -10.057 1.00 59.94 251 ALA A CA 1
ATOM 1895 C C . ALA A 1 251 ? 29.616 33.609 -9.450 1.00 59.94 251 ALA A C 1
ATOM 1897 O O . ALA A 1 251 ? 29.185 34.568 -10.087 1.00 59.94 251 ALA A O 1
ATOM 1898 N N . GLU A 1 252 ? 30.179 33.743 -8.243 1.00 60.94 252 GLU A N 1
ATOM 1899 C CA . GLU A 1 252 ? 30.350 35.043 -7.564 1.00 60.94 252 GLU A CA 1
ATOM 1900 C C . GLU A 1 252 ? 31.185 36.039 -8.395 1.00 60.94 252 GLU A C 1
ATOM 1902 O O . GLU A 1 252 ? 31.106 37.246 -8.186 1.00 60.94 252 GLU A O 1
ATOM 1907 N N . ASN A 1 253 ? 31.944 35.538 -9.376 1.00 64.44 253 ASN A N 1
ATOM 1908 C CA . ASN A 1 253 ? 32.614 36.312 -10.416 1.00 64.44 253 ASN A CA 1
ATOM 1909 C C . ASN A 1 253 ? 32.322 35.691 -11.794 1.00 64.44 253 ASN A C 1
ATOM 1911 O O . ASN A 1 253 ? 33.043 34.775 -12.209 1.00 64.44 253 ASN A O 1
ATOM 1915 N N . PRO A 1 254 ? 31.287 36.141 -12.525 1.00 65.38 254 PRO A N 1
ATOM 1916 C CA . PRO A 1 254 ? 31.114 35.726 -13.909 1.00 65.38 254 PRO A CA 1
ATOM 1917 C C . PRO A 1 254 ? 32.344 36.172 -14.712 1.00 65.38 254 PRO A C 1
ATOM 1919 O O . PRO A 1 254 ? 32.763 37.329 -14.643 1.00 65.38 254 PRO A O 1
ATOM 1922 N N . ARG A 1 255 ? 32.962 35.243 -15.453 1.00 70.19 255 ARG A N 1
ATOM 1923 C CA . ARG A 1 255 ? 34.065 35.572 -16.366 1.00 70.19 255 ARG A CA 1
ATOM 1924 C C . ARG A 1 255 ? 33.551 36.639 -17.345 1.00 70.19 255 ARG A C 1
ATOM 1926 O O . ARG A 1 255 ? 32.501 36.400 -17.940 1.00 70.19 255 ARG A O 1
ATOM 1933 N N . PRO A 1 256 ? 34.244 37.779 -17.520 1.00 74.75 256 PRO A N 1
ATOM 1934 C CA . PRO A 1 256 ? 33.775 38.822 -18.422 1.00 74.75 256 PRO A CA 1
ATOM 1935 C C . PRO A 1 256 ? 33.599 38.250 -19.830 1.00 74.75 256 PRO A C 1
ATOM 1937 O O . PRO A 1 256 ? 34.451 37.490 -20.302 1.00 74.75 256 PRO A O 1
ATOM 1940 N N . GLU A 1 257 ? 32.480 38.593 -20.469 1.00 68.44 257 GLU A N 1
ATOM 1941 C CA . GLU A 1 257 ? 32.205 38.202 -21.848 1.00 68.44 257 GLU A CA 1
ATOM 1942 C C . GLU A 1 257 ? 33.325 38.730 -22.747 1.00 68.44 257 GLU A C 1
ATOM 1944 O O . GLU A 1 257 ? 33.589 39.930 -22.817 1.00 68.44 257 GLU A O 1
ATOM 1949 N N . ILE A 1 258 ? 34.020 37.815 -23.420 1.00 74.75 258 ILE A N 1
ATOM 1950 C CA . ILE A 1 258 ? 34.955 38.178 -24.476 1.00 74.75 258 ILE A CA 1
ATOM 1951 C C . ILE A 1 258 ? 34.103 38.316 -25.732 1.00 74.75 258 ILE A C 1
ATOM 1953 O O . ILE A 1 258 ? 33.671 37.308 -26.291 1.00 74.75 258 ILE A O 1
ATOM 1957 N N . LEU A 1 259 ? 33.853 39.554 -26.166 1.00 67.38 259 LEU A N 1
ATOM 1958 C CA . LEU A 1 259 ? 33.389 39.805 -27.527 1.00 67.38 259 LEU A CA 1
ATOM 1959 C C . LEU A 1 259 ? 34.444 39.226 -28.472 1.00 67.38 259 LEU A C 1
ATOM 1961 O O . LEU A 1 259 ? 35.568 39.728 -28.550 1.00 67.38 259 LEU A O 1
ATOM 1965 N N . PHE A 1 260 ? 34.098 38.134 -29.154 1.00 60.38 260 PHE A N 1
ATOM 1966 C CA . PHE A 1 260 ? 34.842 37.716 -30.331 1.00 60.38 260 PHE A CA 1
ATOM 1967 C C . PHE A 1 260 ? 34.723 38.867 -31.319 1.00 60.38 260 PHE A C 1
ATOM 1969 O O . PHE A 1 260 ? 33.616 39.195 -31.732 1.00 60.38 260 PHE A O 1
ATOM 1976 N N . ALA A 1 261 ? 35.849 39.535 -31.568 1.00 63.94 261 ALA A N 1
ATOM 1977 C CA . ALA A 1 261 ? 35.931 40.716 -32.408 1.00 63.94 261 ALA A CA 1
ATOM 1978 C C . ALA A 1 261 ? 35.097 40.545 -33.683 1.00 63.94 261 ALA A C 1
ATOM 1980 O O . ALA A 1 261 ? 35.185 39.496 -34.326 1.00 63.94 261 ALA A O 1
ATOM 1981 N N . ASP A 1 262 ? 34.325 41.581 -34.019 1.00 58.25 262 ASP A N 1
ATOM 1982 C CA . ASP A 1 262 ? 33.703 41.734 -35.330 1.00 58.25 262 ASP A CA 1
ATOM 1983 C C . ASP A 1 262 ? 34.803 41.578 -36.390 1.00 58.25 262 ASP A C 1
ATOM 1985 O O . ASP A 1 262 ? 35.711 42.411 -36.488 1.00 58.25 262 ASP A O 1
ATOM 1989 N N . PHE A 1 263 ? 34.766 40.456 -37.103 1.00 58.28 263 PHE A N 1
ATOM 1990 C CA . PHE A 1 263 ? 35.606 40.186 -38.266 1.00 58.28 263 PHE A CA 1
ATOM 1991 C C . PHE A 1 263 ? 35.020 40.834 -39.519 1.00 58.28 263 PHE A C 1
ATOM 1993 O O . PHE A 1 263 ? 33.779 40.800 -39.685 1.00 58.28 263 PHE A O 1
#

pLDDT: mean 81.8, std 19.33, range [30.03, 98.75]